Protein AF-A0A973IZM7-F1 (afdb_monomer_lite)

Foldseek 3Di:
DLVLQVVLQVVCVVVVWQKAKADCPDQLVWDDPPKDWDDDVVQLEIEIDPTHDPDQAAPVRAGEEIEMETADPDPVVVVVSVVVLVVSQVVDPHRHHYFYHYAAEPPPDQQPLLAFFWGWHAYPNWIWTDDRPQIFTAAPQQQHWHWYAYPVGRIGTHGRLLSNLLCQQRGGLLGHQPLSVVSNPRSVVSVVVSCVVCVVVPHHCCDRNYCVRSVVSSCCSNVPPDPSSVVSNVVLVCCRVPCVNVLVRDDDPVVVVCVVVVCSNPVRDD

Structure (mmCIF, N/CA/C/O backbone):
data_AF-A0A973IZM7-F1
#
_entry.id   AF-A0A973IZM7-F1
#
loop_
_atom_site.group_PDB
_atom_site.id
_atom_site.type_symbol
_atom_site.label_atom_id
_atom_site.label_alt_id
_atom_site.label_comp_id
_atom_site.label_asym_id
_atom_site.label_entity_id
_atom_site.label_seq_id
_atom_site.pdbx_PDB_ins_code
_atom_site.Cartn_x
_atom_site.Cartn_y
_atom_site.Cartn_z
_atom_site.occupancy
_atom_site.B_iso_or_equiv
_atom_site.auth_seq_id
_atom_site.auth_comp_id
_atom_site.auth_asym_id
_atom_site.auth_atom_id
_atom_site.pdbx_PDB_model_num
ATOM 1 N N . MET A 1 1 ? 10.809 -9.905 -13.658 1.00 67.44 1 MET A N 1
ATOM 2 C CA . MET A 1 1 ? 9.945 -9.417 -12.553 1.00 67.44 1 MET A CA 1
ATOM 3 C C . MET A 1 1 ? 8.483 -9.531 -12.908 1.00 67.44 1 MET A C 1
ATOM 5 O O . MET A 1 1 ? 7.724 -10.106 -12.141 1.00 67.44 1 MET A O 1
ATOM 9 N N . VAL A 1 2 ? 8.123 -8.959 -14.056 1.00 80.19 2 VAL A N 1
ATOM 10 C CA . VAL A 1 2 ? 6.755 -8.855 -14.548 1.00 80.19 2 VAL A CA 1
ATOM 11 C C . VAL A 1 2 ? 6.032 -10.200 -14.481 1.00 80.19 2 VAL A C 1
ATOM 13 O O . VAL A 1 2 ? 4.982 -10.264 -13.862 1.00 80.19 2 VAL A O 1
ATOM 16 N N . ASP A 1 3 ? 6.646 -11.286 -14.953 1.00 87.06 3 ASP A N 1
ATOM 17 C CA . ASP A 1 3 ? 6.011 -12.614 -14.944 1.00 87.06 3 ASP A CA 1
ATOM 18 C C . ASP A 1 3 ? 5.656 -13.139 -13.551 1.00 87.06 3 ASP A C 1
ATOM 20 O O . ASP A 1 3 ? 4.641 -13.811 -13.397 1.00 87.06 3 ASP A O 1
ATOM 24 N N . LEU A 1 4 ? 6.461 -12.839 -12.526 1.00 89.69 4 LEU A N 1
ATOM 25 C CA . LEU A 1 4 ? 6.173 -13.269 -11.157 1.00 89.69 4 LEU A CA 1
ATOM 26 C C . LEU A 1 4 ? 5.019 -12.454 -10.562 1.00 89.69 4 LEU A C 1
ATOM 28 O O . LEU A 1 4 ? 4.130 -13.025 -9.936 1.00 89.69 4 LEU A O 1
ATOM 32 N N . ILE A 1 5 ? 4.987 -11.140 -10.813 1.00 90.88 5 ILE A N 1
ATOM 33 C CA . ILE A 1 5 ? 3.859 -10.275 -10.431 1.00 90.88 5 ILE A CA 1
ATOM 34 C C . ILE A 1 5 ? 2.587 -10.704 -11.171 1.00 90.88 5 ILE A C 1
ATOM 36 O O . ILE A 1 5 ? 1.535 -10.810 -10.549 1.00 90.88 5 ILE A O 1
ATOM 40 N N . ILE A 1 6 ? 2.681 -11.013 -12.468 1.00 91.56 6 ILE A N 1
ATOM 41 C CA . ILE A 1 6 ? 1.562 -11.504 -13.282 1.00 91.56 6 ILE A CA 1
ATOM 42 C C . ILE A 1 6 ? 1.039 -12.831 -12.734 1.00 91.56 6 ILE A C 1
ATOM 44 O O . ILE A 1 6 ? -0.168 -12.974 -12.573 1.00 91.56 6 ILE A O 1
ATOM 48 N N . GLN A 1 7 ? 1.912 -13.792 -12.424 1.00 94.31 7 GLN A N 1
ATOM 49 C CA . GLN A 1 7 ? 1.499 -15.092 -11.884 1.00 94.31 7 GLN A CA 1
ATOM 50 C C . GLN A 1 7 ? 0.862 -14.966 -10.496 1.00 94.31 7 GLN A C 1
ATOM 52 O O . GLN A 1 7 ? -0.177 -15.576 -10.252 1.00 94.31 7 GLN A O 1
ATOM 57 N N . LEU A 1 8 ? 1.427 -14.135 -9.612 1.00 94.69 8 LEU A N 1
ATOM 58 C CA . LEU A 1 8 ? 0.822 -13.832 -8.310 1.00 94.69 8 LEU A CA 1
ATOM 59 C C . LEU A 1 8 ? -0.531 -13.143 -8.469 1.00 94.69 8 LEU A C 1
ATOM 61 O O . LEU A 1 8 ? -1.504 -13.569 -7.858 1.00 94.69 8 LEU A O 1
ATOM 65 N N . SER A 1 9 ? -0.613 -12.110 -9.308 1.00 94.69 9 SER A N 1
ATOM 66 C CA . SER A 1 9 ? -1.862 -11.385 -9.545 1.00 94.69 9 SER A CA 1
ATOM 67 C C . SER A 1 9 ? -2.928 -12.295 -10.152 1.00 94.69 9 SER A C 1
ATOM 69 O O . SER A 1 9 ? -4.078 -12.248 -9.726 1.00 94.69 9 SER A O 1
ATOM 71 N N . ARG A 1 10 ? -2.549 -13.174 -11.088 1.00 96.06 10 ARG A N 1
ATOM 72 C CA . ARG A 1 10 ? -3.440 -14.177 -11.676 1.00 96.06 10 ARG A CA 1
ATOM 73 C C . ARG A 1 10 ? -3.998 -15.114 -10.609 1.00 96.06 10 ARG A C 1
ATOM 75 O O . ARG A 1 10 ? -5.213 -15.187 -10.490 1.00 96.06 10 ARG A O 1
ATOM 82 N N . TYR A 1 11 ? -3.138 -15.732 -9.797 1.00 96.88 11 TYR A N 1
ATOM 83 C CA . TYR A 1 11 ? -3.571 -16.602 -8.698 1.00 96.88 11 TYR A CA 1
ATOM 84 C C . TYR A 1 11 ? -4.530 -15.867 -7.752 1.00 96.88 11 TYR A C 1
ATOM 86 O O . TYR A 1 11 ? -5.610 -16.357 -7.434 1.00 96.88 11 TYR A O 1
ATOM 94 N N . LEU A 1 12 ? -4.169 -14.654 -7.326 1.00 96.88 12 LEU A N 1
ATOM 95 C CA . LEU A 1 12 ? -4.992 -13.871 -6.407 1.00 96.88 12 LEU A CA 1
ATOM 96 C C . LEU A 1 12 ? -6.368 -13.541 -7.014 1.00 96.88 12 LEU A C 1
ATOM 98 O O . LEU A 1 12 ? -7.367 -13.611 -6.305 1.00 96.88 12 LEU A O 1
ATOM 102 N N . ASN A 1 13 ? -6.441 -13.240 -8.313 1.00 95.44 13 ASN A N 1
ATOM 103 C CA . ASN A 1 13 ? -7.704 -12.983 -9.012 1.00 95.44 13 ASN A CA 1
ATOM 104 C C . ASN A 1 13 ? -8.546 -14.256 -9.205 1.00 95.44 13 ASN A C 1
ATOM 106 O O . ASN A 1 13 ? -9.745 -14.229 -8.940 1.00 95.44 13 ASN A O 1
ATOM 110 N N . GLU A 1 14 ? -7.935 -15.367 -9.628 1.00 96.44 14 GLU A N 1
ATOM 111 C CA . GLU A 1 14 ? -8.606 -16.665 -9.822 1.00 96.44 14 GLU A CA 1
ATOM 112 C C . GLU A 1 14 ? -9.236 -17.178 -8.522 1.00 96.44 14 GLU A C 1
ATOM 114 O O . GLU A 1 14 ? -10.334 -17.732 -8.529 1.00 96.44 14 GLU A O 1
ATOM 119 N N . HIS A 1 15 ? -8.574 -16.920 -7.393 1.00 96.12 15 HIS A N 1
ATOM 120 C CA . HIS A 1 15 ? -9.056 -17.268 -6.060 1.00 96.12 15 HIS A CA 1
ATOM 121 C C . HIS A 1 15 ? -9.876 -16.157 -5.380 1.00 96.12 15 HIS A C 1
ATOM 123 O O . HIS A 1 15 ? -10.208 -16.291 -4.204 1.00 96.12 15 HIS A O 1
ATOM 129 N N . GLN A 1 16 ? -10.207 -15.071 -6.091 1.00 95.69 16 GLN A N 1
ATOM 130 C CA . GLN A 1 16 ? -10.993 -13.935 -5.582 1.00 95.69 16 GLN A CA 1
ATOM 131 C C . GLN A 1 16 ? -10.428 -13.317 -4.286 1.00 95.69 16 GLN A C 1
ATOM 133 O O . GLN A 1 16 ? -11.156 -12.799 -3.440 1.00 95.69 16 GLN A O 1
ATOM 138 N N . ILE A 1 17 ? -9.106 -13.356 -4.122 1.00 95.69 17 ILE A N 1
ATOM 139 C CA . ILE A 1 17 ? -8.413 -12.798 -2.963 1.00 95.69 17 ILE A CA 1
ATOM 140 C C . ILE A 1 17 ? -8.293 -11.287 -3.148 1.00 95.69 17 ILE A C 1
ATOM 142 O O . ILE A 1 17 ? -7.645 -10.798 -4.077 1.00 95.69 17 ILE A O 1
ATOM 146 N N . ASN A 1 18 ? -8.866 -10.526 -2.218 1.00 95.44 18 ASN A N 1
ATOM 147 C CA . ASN A 1 18 ? -8.744 -9.075 -2.215 1.00 95.44 18 ASN A CA 1
ATOM 148 C C . ASN A 1 18 ? -7.317 -8.665 -1.808 1.00 95.44 18 ASN A C 1
ATOM 150 O O . ASN A 1 18 ? -6.893 -8.905 -0.675 1.00 95.44 18 ASN A O 1
ATOM 154 N N . HIS A 1 19 ? -6.566 -8.059 -2.731 1.00 96.44 19 HIS A N 1
ATOM 155 C CA . HIS A 1 19 ? -5.126 -7.848 -2.591 1.00 96.44 19 HIS A CA 1
ATOM 156 C C . HIS A 1 19 ? -4.642 -6.533 -3.203 1.00 96.44 19 HIS A C 1
ATOM 158 O O . HIS A 1 19 ? -5.326 -5.922 -4.024 1.00 96.44 19 HIS A O 1
ATOM 164 N N . ARG A 1 20 ? -3.461 -6.083 -2.764 1.00 96.38 20 ARG A N 1
ATOM 165 C CA . ARG A 1 20 ? -2.745 -4.924 -3.310 1.00 96.38 20 ARG A CA 1
ATOM 166 C C . ARG A 1 20 ? -1.246 -5.184 -3.254 1.00 96.38 20 ARG A C 1
ATOM 168 O O . ARG A 1 20 ? -0.718 -5.449 -2.174 1.00 96.38 20 ARG A O 1
ATOM 175 N N . PHE A 1 21 ? -0.557 -5.042 -4.377 1.00 95.19 21 PHE A N 1
ATOM 176 C CA . PHE A 1 21 ? 0.898 -4.918 -4.380 1.00 95.19 21 PHE A CA 1
ATOM 177 C C . PHE A 1 21 ? 1.299 -3.557 -3.785 1.00 95.19 21 PHE A C 1
ATOM 179 O O . PHE A 1 21 ? 0.661 -2.532 -4.055 1.00 95.19 21 PHE A O 1
ATOM 186 N N . VAL A 1 22 ? 2.336 -3.544 -2.948 1.00 92.12 22 VAL A N 1
ATOM 187 C CA . VAL A 1 22 ? 2.832 -2.349 -2.245 1.00 92.12 22 VAL A CA 1
ATOM 188 C C . VAL A 1 22 ? 4.360 -2.272 -2.307 1.00 92.12 22 VAL A C 1
ATOM 190 O O . VAL A 1 22 ? 5.032 -3.164 -2.824 1.00 92.12 22 VAL A O 1
ATOM 193 N N . GLY A 1 23 ? 4.939 -1.185 -1.801 1.00 86.81 23 GLY A N 1
ATOM 194 C CA . GLY A 1 23 ? 6.390 -1.062 -1.701 1.00 86.81 23 GLY A CA 1
ATOM 195 C C . GLY A 1 23 ? 7.061 -0.837 -3.058 1.00 86.81 23 GLY A C 1
ATOM 196 O O . GLY A 1 23 ? 6.658 0.026 -3.836 1.00 86.81 23 GLY A O 1
ATOM 197 N N . GLY A 1 24 ? 8.134 -1.584 -3.332 1.00 84.69 24 GLY A N 1
ATOM 198 C CA . GLY A 1 24 ? 8.975 -1.385 -4.522 1.00 84.69 24 GLY A CA 1
ATOM 199 C C . GLY A 1 24 ? 8.318 -1.759 -5.854 1.00 84.69 24 GLY A C 1
ATOM 200 O O . GLY A 1 24 ? 8.865 -1.432 -6.904 1.00 84.69 24 GLY A O 1
ATOM 201 N N . VAL A 1 25 ? 7.165 -2.426 -5.810 1.00 88.56 25 VAL A N 1
ATOM 202 C CA . VAL A 1 25 ? 6.375 -2.822 -6.986 1.00 88.56 25 VAL A CA 1
ATOM 203 C C . VAL A 1 25 ? 5.111 -1.970 -7.171 1.00 88.56 25 VAL A C 1
ATOM 205 O O . VAL A 1 25 ? 4.403 -2.143 -8.163 1.00 88.56 25 VAL A O 1
ATOM 208 N N . SER A 1 26 ? 4.829 -1.042 -6.245 1.00 92.25 26 SER A N 1
ATOM 209 C CA . SER A 1 26 ? 3.781 -0.021 -6.386 1.00 92.25 26 SER A CA 1
ATOM 210 C C . SER A 1 26 ? 4.367 1.313 -6.866 1.00 92.25 26 SER A C 1
ATOM 212 O O . SER A 1 26 ? 5.518 1.398 -7.304 1.00 92.25 26 SER A O 1
ATOM 214 N N . TRP A 1 27 ? 3.573 2.381 -6.776 1.00 93.25 27 TRP A N 1
ATOM 215 C 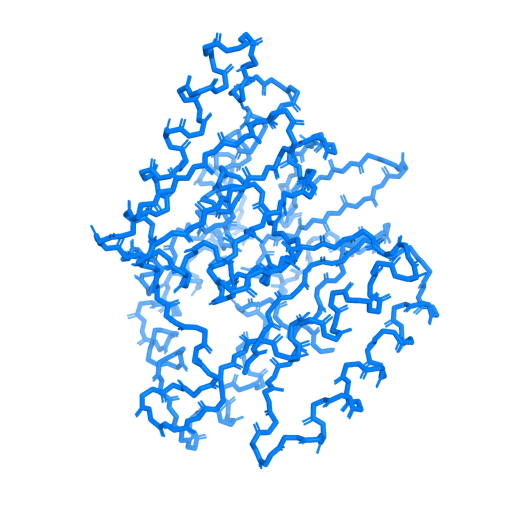CA . TRP A 1 27 ? 3.908 3.733 -7.223 1.00 93.25 27 TRP A CA 1
ATOM 216 C C . TRP A 1 27 ? 5.311 4.188 -6.808 1.00 93.25 27 TRP A C 1
ATOM 218 O O . TRP A 1 27 ? 6.065 4.692 -7.631 1.00 93.25 27 TRP A O 1
ATOM 228 N N . SER A 1 28 ? 5.702 3.957 -5.554 1.00 83.62 28 SER A N 1
ATOM 229 C CA . SER A 1 28 ? 6.977 4.449 -5.013 1.00 83.62 28 SER A CA 1
ATOM 230 C C . SER A 1 28 ? 8.224 3.901 -5.724 1.00 83.62 28 SER A C 1
ATOM 232 O O . SER A 1 28 ? 9.279 4.534 -5.687 1.00 83.62 28 SER A O 1
ATOM 234 N N . GLY A 1 29 ? 8.121 2.711 -6.328 1.00 87.56 29 GLY A N 1
ATOM 235 C CA . GLY A 1 29 ? 9.192 2.092 -7.106 1.00 87.56 29 GLY A CA 1
ATOM 236 C C . GLY A 1 29 ? 9.092 2.387 -8.600 1.00 87.56 29 GLY A C 1
ATOM 237 O O . GLY A 1 29 ? 10.118 2.440 -9.276 1.00 87.56 29 GLY A O 1
ATOM 238 N N . LEU A 1 30 ? 7.875 2.613 -9.101 1.00 92.50 30 LEU A N 1
ATOM 239 C CA . LEU A 1 30 ? 7.591 2.833 -10.520 1.00 92.50 30 LEU A CA 1
ATOM 240 C C . LEU A 1 30 ? 7.811 4.283 -10.957 1.00 92.50 30 LEU A C 1
ATOM 242 O O . LEU A 1 30 ? 8.232 4.526 -12.083 1.00 92.50 30 LEU A O 1
ATOM 246 N N . LEU A 1 31 ? 7.520 5.251 -10.092 1.00 94.62 31 LEU A N 1
ATOM 247 C CA . LEU A 1 31 ? 7.552 6.662 -10.457 1.00 94.62 31 LEU A CA 1
ATOM 248 C C . LEU A 1 31 ? 8.984 7.222 -10.488 1.00 94.62 31 LEU A C 1
ATOM 250 O O . LEU A 1 31 ? 9.822 6.933 -9.632 1.00 94.62 31 LEU A O 1
ATOM 254 N N . ASN A 1 32 ? 9.241 8.081 -11.468 1.00 93.75 32 ASN A N 1
ATOM 255 C CA . ASN A 1 32 ? 10.430 8.919 -11.596 1.00 93.75 32 ASN A CA 1
ATOM 256 C C . ASN A 1 32 ? 10.040 10.299 -12.156 1.00 93.75 32 ASN A C 1
ATOM 258 O O . ASN A 1 32 ? 8.883 10.543 -12.495 1.00 93.75 32 ASN A O 1
ATOM 262 N N . LYS A 1 33 ? 11.019 11.199 -12.294 1.00 94.06 33 LYS A N 1
ATOM 263 C CA . LYS A 1 33 ? 10.797 12.579 -12.764 1.00 94.06 33 LYS A CA 1
ATOM 264 C C . LYS A 1 33 ? 10.269 12.673 -14.201 1.00 94.06 33 LYS A C 1
ATOM 266 O O . LYS A 1 33 ? 9.738 13.711 -14.579 1.00 94.06 33 LYS A O 1
ATOM 271 N N . GLN A 1 34 ? 10.476 11.638 -15.010 1.00 95.62 34 GLN A N 1
ATOM 272 C CA . GLN A 1 34 ? 10.067 11.563 -16.412 1.00 95.62 34 GLN A CA 1
ATOM 273 C C . GLN A 1 34 ? 8.736 10.828 -16.596 1.00 95.62 34 GLN A C 1
ATOM 275 O O . GLN A 1 34 ? 8.233 10.775 -17.720 1.00 95.62 34 GLN A O 1
ATOM 280 N N . THR A 1 35 ? 8.185 10.251 -15.524 1.00 96.12 35 THR A N 1
ATOM 281 C CA . THR A 1 35 ? 6.972 9.445 -15.594 1.00 96.12 35 THR A CA 1
ATOM 282 C C . THR A 1 35 ? 5.790 10.327 -15.950 1.00 96.12 35 THR A C 1
ATOM 284 O O . THR A 1 35 ? 5.540 11.349 -15.312 1.00 96.12 35 THR A O 1
ATOM 287 N N . THR A 1 36 ? 5.034 9.901 -16.952 1.00 96.62 36 THR A N 1
ATOM 288 C CA . THR A 1 36 ? 3.740 10.490 -17.297 1.00 96.62 36 THR A CA 1
ATOM 289 C C . THR A 1 36 ? 2.656 9.438 -17.136 1.00 96.62 36 THR A C 1
ATOM 291 O O . THR A 1 36 ? 2.938 8.239 -17.090 1.00 96.62 36 THR A O 1
ATOM 294 N N . TYR A 1 37 ? 1.404 9.867 -17.000 1.00 97.25 37 TYR A N 1
ATOM 295 C CA . TYR A 1 37 ? 0.325 8.941 -16.692 1.00 97.25 37 TYR A CA 1
ATOM 296 C C . TYR A 1 37 ? -1.034 9.404 -17.203 1.00 97.25 37 TYR A C 1
ATOM 298 O O . TYR A 1 37 ? -1.304 10.598 -17.297 1.00 97.25 37 TYR A O 1
ATOM 306 N N . ASN A 1 38 ? -1.890 8.422 -17.484 1.00 97.62 38 ASN A N 1
ATOM 307 C CA . ASN A 1 38 ? -3.311 8.619 -17.748 1.00 97.62 38 ASN A CA 1
ATOM 308 C C . ASN A 1 38 ? -4.091 8.024 -16.577 1.00 97.62 38 ASN A C 1
ATOM 310 O O . ASN A 1 38 ? -3.956 6.829 -16.298 1.00 97.62 38 ASN A O 1
ATOM 314 N N . ILE A 1 39 ? -4.888 8.844 -15.901 1.00 98.38 39 ILE A N 1
ATOM 315 C CA . ILE A 1 39 ? -5.681 8.439 -14.739 1.00 98.38 39 ILE A CA 1
ATOM 316 C C . ILE A 1 39 ? -7.138 8.270 -15.180 1.00 98.38 39 ILE A C 1
ATOM 318 O O . ILE A 1 39 ? -7.712 9.147 -15.817 1.00 98.38 39 ILE A O 1
ATOM 322 N N . ASP A 1 40 ? -7.738 7.134 -14.835 1.00 98.06 40 ASP A N 1
ATOM 323 C CA . ASP A 1 40 ? -9.175 6.888 -14.954 1.00 98.06 40 ASP A CA 1
ATOM 324 C C . ASP A 1 40 ? -9.715 6.588 -13.553 1.00 98.06 40 ASP A C 1
ATOM 326 O O . ASP A 1 40 ? -9.612 5.465 -13.048 1.00 98.06 40 ASP A O 1
ATOM 330 N N . ILE A 1 41 ? -10.262 7.624 -12.908 1.00 97.94 41 ILE A N 1
ATOM 331 C CA . ILE A 1 41 ? -10.771 7.548 -11.534 1.00 97.94 41 ILE A CA 1
ATOM 332 C C . ILE A 1 41 ? -11.939 6.562 -11.427 1.00 97.94 41 ILE A C 1
ATOM 334 O O . ILE A 1 41 ? -11.996 5.780 -10.479 1.00 97.94 41 ILE A O 1
ATOM 338 N N . LYS A 1 42 ? -12.854 6.557 -12.406 1.00 96.25 42 LYS A N 1
ATOM 339 C CA . LYS A 1 42 ? -14.049 5.698 -12.383 1.00 96.25 42 LYS A CA 1
ATOM 340 C C . LYS A 1 42 ? -13.673 4.222 -12.469 1.00 96.25 42 LYS A C 1
ATOM 342 O O . LYS A 1 42 ? -14.270 3.403 -11.779 1.00 96.25 42 LYS A O 1
ATOM 347 N N . LYS A 1 43 ? -12.663 3.889 -13.277 1.00 97.25 43 LYS A N 1
ATOM 348 C CA . LYS A 1 43 ? -12.110 2.527 -13.357 1.00 97.25 43 LYS A CA 1
ATOM 349 C C . LYS A 1 43 ? -11.063 2.227 -12.285 1.00 97.25 43 LYS A C 1
ATOM 351 O O . LYS A 1 43 ? -10.560 1.108 -12.248 1.00 97.25 43 LYS A O 1
ATOM 356 N N . ARG A 1 44 ? -10.715 3.204 -11.436 1.00 97.88 44 ARG A N 1
ATOM 357 C CA . ARG A 1 44 ? -9.640 3.111 -10.433 1.00 97.88 44 ARG A CA 1
ATOM 358 C C . ARG A 1 44 ? -8.333 2.615 -11.055 1.00 97.88 44 ARG A C 1
ATOM 360 O O . ARG A 1 44 ? -7.667 1.743 -10.504 1.00 97.88 44 ARG A O 1
ATOM 367 N N . SER A 1 45 ? -7.979 3.132 -12.228 1.00 98.12 45 SER A N 1
ATOM 368 C CA . SER A 1 45 ? -6.814 2.666 -12.986 1.00 98.12 45 SER A CA 1
ATOM 369 C C . SER A 1 45 ? -5.898 3.816 -13.378 1.00 98.12 45 SER A C 1
ATOM 371 O O . SER A 1 45 ? -6.365 4.911 -13.689 1.00 98.12 45 SER A O 1
ATOM 373 N N . ILE A 1 46 ? -4.591 3.571 -13.365 1.00 98.44 46 ILE A N 1
ATOM 374 C CA . ILE A 1 46 ? -3.579 4.533 -13.800 1.00 98.44 46 ILE A CA 1
ATOM 375 C C . ILE A 1 46 ? -2.632 3.826 -14.758 1.00 98.44 46 ILE A C 1
ATOM 377 O O . ILE A 1 46 ? -1.962 2.858 -14.388 1.00 98.44 46 ILE A O 1
ATOM 381 N N . ARG A 1 47 ? -2.565 4.322 -15.992 1.00 98.06 47 ARG A N 1
ATOM 382 C CA . ARG A 1 47 ? -1.581 3.876 -16.976 1.00 98.06 47 ARG A CA 1
ATOM 383 C C . ARG A 1 47 ? -0.322 4.715 -16.851 1.00 98.06 47 ARG A C 1
ATOM 385 O O . ARG A 1 47 ? -0.415 5.932 -16.984 1.00 98.06 47 ARG A O 1
ATOM 392 N N . LEU A 1 48 ? 0.821 4.078 -16.623 1.00 97.00 48 LEU A N 1
ATOM 393 C CA . LEU A 1 48 ? 2.121 4.739 -16.527 1.00 97.00 48 LEU A CA 1
ATOM 394 C C . LEU A 1 48 ? 2.890 4.630 -17.842 1.00 97.00 48 LEU A C 1
ATOM 396 O O . LEU A 1 48 ? 2.927 3.565 -18.449 1.00 97.00 48 LEU A O 1
ATOM 400 N N . HIS A 1 49 ? 3.577 5.712 -18.199 1.00 95.94 49 HIS A N 1
ATOM 401 C CA . HIS A 1 49 ? 4.502 5.810 -19.328 1.00 95.94 49 HIS A CA 1
ATOM 402 C C . HIS A 1 49 ? 5.850 6.335 -18.821 1.00 95.94 49 HIS A C 1
ATOM 404 O O . HIS A 1 49 ? 5.886 7.134 -17.882 1.00 95.94 49 HIS A O 1
ATOM 410 N N . LYS A 1 50 ? 6.966 5.929 -19.442 1.00 94.44 50 LYS A N 1
ATOM 411 C CA . LYS A 1 50 ? 8.333 6.373 -19.057 1.00 94.44 50 LYS A CA 1
ATOM 412 C C . LYS A 1 50 ? 8.663 6.150 -17.565 1.00 94.44 50 LYS A C 1
ATOM 414 O O . LYS A 1 50 ? 9.366 6.939 -16.934 1.00 94.44 50 LYS A O 1
ATOM 419 N N . TYR A 1 51 ? 8.143 5.067 -17.001 1.00 93.81 51 TYR A N 1
ATOM 420 C CA . TYR A 1 51 ? 8.309 4.683 -15.600 1.00 93.81 51 TYR A CA 1
ATOM 421 C C . TYR A 1 51 ? 9.620 3.908 -15.369 1.00 93.81 51 TYR A C 1
ATOM 423 O O . TYR A 1 51 ? 10.275 3.448 -16.309 1.00 93.81 51 TYR A O 1
ATOM 431 N N . ASN A 1 52 ? 10.022 3.754 -14.107 1.00 90.81 52 ASN A N 1
ATOM 432 C CA . ASN A 1 52 ? 11.144 2.897 -13.730 1.00 90.81 52 ASN A CA 1
ATOM 433 C C . ASN A 1 52 ? 10.814 1.437 -14.021 1.00 90.81 52 ASN A C 1
ATOM 435 O O . ASN A 1 52 ? 9.835 0.898 -13.506 1.00 90.81 52 ASN A O 1
ATOM 439 N N . GLN A 1 53 ? 11.678 0.766 -14.778 1.00 87.06 53 GLN A N 1
ATOM 440 C CA . GLN A 1 53 ? 11.500 -0.652 -15.052 1.00 87.06 53 GLN A CA 1
ATOM 441 C C . GLN A 1 53 ? 11.481 -1.477 -13.759 1.00 87.06 53 GLN A C 1
ATOM 443 O O . GLN A 1 53 ? 12.213 -1.228 -12.796 1.00 87.06 53 GLN A O 1
ATOM 448 N N . LEU A 1 54 ? 10.641 -2.505 -13.767 1.00 82.31 54 LEU A N 1
ATOM 449 C CA . LEU A 1 54 ? 10.491 -3.459 -12.679 1.00 82.31 54 LEU A CA 1
ATOM 450 C C . LEU A 1 54 ? 11.717 -4.400 -12.629 1.00 82.31 54 LEU A C 1
ATOM 452 O O . LEU A 1 54 ? 11.710 -5.488 -13.205 1.00 82.31 54 LEU A O 1
ATOM 456 N N . VAL A 1 55 ? 12.796 -3.971 -11.958 1.00 72.44 55 VAL A N 1
ATOM 457 C CA . VAL A 1 55 ? 14.074 -4.716 -11.838 1.00 72.44 55 VAL A CA 1
ATOM 458 C C . VAL A 1 55 ? 14.166 -5.482 -10.514 1.00 72.44 55 VAL A C 1
ATOM 460 O O . VAL A 1 55 ? 14.082 -4.860 -9.453 1.00 72.44 55 VAL A O 1
ATOM 463 N N . LEU A 1 56 ? 14.321 -6.820 -10.577 1.00 67.44 56 LEU A N 1
ATOM 464 C CA . LEU A 1 56 ? 14.295 -7.744 -9.416 1.00 67.44 56 LEU A CA 1
ATOM 465 C C . LEU A 1 56 ? 15.591 -7.767 -8.625 1.00 67.44 56 LEU A C 1
ATOM 467 O O . LEU A 1 56 ? 15.634 -8.371 -7.565 1.00 67.44 56 LEU A O 1
ATOM 471 N N . THR A 1 57 ? 16.629 -7.129 -9.133 1.00 70.19 57 THR A N 1
ATOM 472 C CA . THR A 1 57 ? 17.922 -7.034 -8.484 1.00 70.19 57 THR A CA 1
ATOM 473 C C . THR A 1 57 ? 18.128 -5.608 -7.991 1.00 70.19 57 THR A C 1
ATOM 475 O O . THR A 1 57 ? 17.777 -4.621 -8.649 1.00 70.19 57 THR A O 1
ATOM 478 N N . ARG A 1 58 ? 18.637 -5.483 -6.769 1.00 70.50 58 ARG A N 1
ATOM 479 C CA . ARG A 1 58 ? 19.231 -4.247 -6.267 1.00 70.50 58 ARG A CA 1
ATOM 480 C C . ARG A 1 58 ? 20.529 -3.982 -7.041 1.00 70.50 58 ARG A C 1
ATOM 482 O O . ARG A 1 58 ? 21.032 -4.839 -7.766 1.00 70.50 58 ARG A O 1
ATOM 489 N N . THR A 1 59 ? 21.080 -2.784 -6.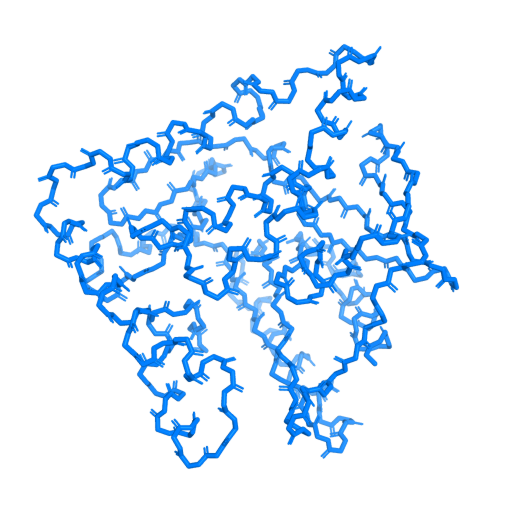882 1.00 70.19 59 THR A N 1
ATOM 490 C CA . THR A 1 59 ? 22.355 -2.395 -7.508 1.00 70.19 59 THR A CA 1
ATOM 491 C C . THR A 1 59 ? 23.527 -3.275 -7.070 1.00 70.19 59 THR A C 1
ATOM 493 O O . THR A 1 59 ? 24.487 -3.409 -7.815 1.00 70.19 59 THR A O 1
ATOM 496 N N . ASP A 1 60 ? 23.436 -3.896 -5.891 1.00 66.06 60 ASP A N 1
ATOM 497 C CA . ASP A 1 60 ? 24.417 -4.845 -5.352 1.00 66.06 60 ASP A CA 1
ATOM 498 C C . ASP A 1 60 ? 24.197 -6.300 -5.818 1.00 66.06 60 ASP A C 1
ATOM 500 O O . ASP A 1 60 ? 24.878 -7.210 -5.352 1.00 66.06 60 ASP A O 1
ATOM 504 N N . GLY A 1 61 ? 23.237 -6.536 -6.719 1.00 68.62 61 GLY A N 1
ATOM 505 C CA . GLY A 1 61 ? 22.911 -7.861 -7.244 1.00 68.62 61 GLY A CA 1
ATOM 506 C C . GLY A 1 61 ? 22.001 -8.706 -6.349 1.00 68.62 61 GLY A C 1
ATOM 507 O O . GLY A 1 61 ? 21.631 -9.800 -6.761 1.00 68.62 61 GLY A O 1
ATOM 508 N N . SER A 1 62 ? 21.594 -8.230 -5.167 1.00 70.06 62 SER A N 1
ATOM 509 C CA . SER A 1 62 ? 20.660 -8.963 -4.300 1.00 70.06 62 SER A CA 1
ATOM 510 C C . SER A 1 62 ? 19.203 -8.880 -4.793 1.00 70.06 62 SER A C 1
ATOM 512 O O . SER A 1 62 ? 18.820 -7.873 -5.396 1.00 70.06 62 SER A O 1
ATOM 514 N N . PRO A 1 63 ? 18.341 -9.879 -4.521 1.00 70.25 63 PRO A N 1
ATOM 515 C CA . PRO A 1 63 ? 16.930 -9.818 -4.902 1.00 70.25 63 PRO A CA 1
ATOM 516 C C . PRO A 1 63 ? 16.159 -8.724 -4.156 1.00 70.25 63 PRO A C 1
ATOM 518 O O . PRO A 1 63 ? 16.304 -8.567 -2.944 1.00 70.25 63 PRO A O 1
ATOM 521 N N . LYS A 1 64 ? 15.297 -7.993 -4.866 1.00 74.88 64 LYS A N 1
ATOM 522 C CA . LYS A 1 64 ? 14.308 -7.088 -4.275 1.00 74.88 64 LYS A CA 1
ATOM 523 C C . LYS A 1 64 ? 13.115 -7.861 -3.732 1.00 74.88 64 LYS A C 1
ATOM 525 O O . LYS A 1 64 ? 12.702 -8.877 -4.292 1.00 74.88 64 LYS A O 1
ATOM 530 N N . ASP A 1 65 ? 12.532 -7.294 -2.688 1.00 82.19 65 ASP A N 1
ATOM 531 C CA . ASP A 1 65 ? 11.350 -7.832 -2.035 1.00 82.19 65 ASP A CA 1
ATOM 532 C C . ASP A 1 65 ? 10.086 -7.435 -2.812 1.00 82.19 65 ASP A C 1
ATOM 534 O O . ASP A 1 65 ? 10.016 -6.362 -3.425 1.00 82.19 65 ASP A O 1
ATOM 538 N N . ILE A 1 66 ? 9.084 -8.306 -2.780 1.00 88.38 66 ILE A N 1
ATOM 539 C CA . ILE A 1 66 ? 7.744 -8.057 -3.308 1.00 88.38 66 ILE A CA 1
ATOM 540 C C . ILE A 1 66 ? 6.789 -8.098 -2.134 1.00 88.38 66 ILE A C 1
ATOM 542 O O . ILE A 1 66 ? 6.583 -9.152 -1.538 1.00 88.38 66 ILE A O 1
ATOM 546 N N . ASP A 1 67 ? 6.212 -6.945 -1.822 1.00 89.81 67 ASP A N 1
ATOM 547 C CA . ASP A 1 67 ? 5.269 -6.792 -0.727 1.00 89.81 67 ASP A CA 1
ATOM 548 C C . ASP A 1 67 ? 3.835 -6.829 -1.270 1.00 89.81 67 ASP A C 1
ATOM 550 O O . ASP A 1 67 ? 3.483 -6.097 -2.204 1.00 89.81 67 ASP A O 1
ATOM 554 N N . ILE A 1 68 ? 2.990 -7.666 -0.673 1.00 93.56 68 ILE A N 1
ATOM 555 C CA . ILE A 1 68 ? 1.571 -7.790 -1.014 1.00 93.56 68 ILE A CA 1
ATOM 556 C C . ILE A 1 68 ? 0.762 -7.724 0.265 1.00 93.56 68 ILE A C 1
ATOM 558 O O . ILE A 1 68 ? 1.075 -8.405 1.236 1.00 93.56 68 ILE A O 1
ATOM 562 N N . ILE A 1 69 ? -0.314 -6.949 0.238 1.00 94.19 69 ILE A N 1
ATOM 563 C CA . ILE A 1 69 ? -1.304 -6.943 1.307 1.00 94.19 69 ILE A CA 1
ATOM 564 C C . ILE A 1 69 ? -2.522 -7.704 0.838 1.00 94.19 69 ILE A C 1
ATOM 566 O O . ILE A 1 69 ? -3.040 -7.422 -0.244 1.00 94.19 69 ILE A O 1
ATOM 570 N N . VAL A 1 70 ? -2.984 -8.636 1.660 1.00 95.62 70 VAL A N 1
ATOM 571 C CA . VAL A 1 70 ? -4.148 -9.480 1.391 1.00 95.62 70 VAL A CA 1
ATOM 572 C C . VAL A 1 70 ? -5.173 -9.366 2.510 1.00 95.62 70 VAL A C 1
ATOM 574 O O . VAL A 1 70 ? -4.866 -8.943 3.622 1.00 95.62 70 VAL A O 1
ATOM 577 N N . PHE A 1 71 ? -6.415 -9.694 2.181 1.00 93.81 71 PHE A N 1
ATOM 578 C CA . PHE A 1 71 ? -7.553 -9.650 3.091 1.00 93.81 71 PHE A CA 1
ATOM 579 C C . PHE A 1 71 ? -8.207 -11.022 3.045 1.00 93.81 71 PHE A C 1
ATOM 581 O O . PHE A 1 71 ? -9.155 -11.253 2.295 1.00 93.81 71 PHE A O 1
ATOM 588 N N . ILE A 1 72 ? -7.599 -11.954 3.776 1.00 93.00 72 ILE A N 1
ATOM 589 C CA . ILE A 1 72 ? -8.001 -13.355 3.839 1.00 93.00 72 ILE A CA 1
ATOM 590 C C . ILE A 1 72 ? -8.422 -13.662 5.270 1.00 93.00 72 ILE A C 1
ATOM 592 O O . ILE A 1 72 ? -7.605 -13.631 6.183 1.00 93.00 72 ILE A O 1
ATOM 596 N N . GLU A 1 73 ? -9.691 -13.996 5.461 1.00 90.12 73 GLU A N 1
ATOM 597 C CA . GLU A 1 73 ? -10.217 -14.344 6.783 1.00 90.12 73 GLU A CA 1
ATOM 598 C C . GLU A 1 73 ? -9.863 -15.784 7.186 1.00 90.12 73 GLU A C 1
ATOM 600 O O . GLU A 1 73 ? -9.547 -16.066 8.339 1.00 90.12 73 GLU A O 1
ATOM 605 N N . LYS A 1 74 ? -9.880 -16.713 6.222 1.00 90.69 74 LYS A N 1
ATOM 606 C CA . LYS A 1 74 ? -9.611 -18.134 6.466 1.00 90.69 74 LYS A CA 1
ATOM 607 C C . LYS A 1 74 ? -8.114 -18.418 6.459 1.00 90.69 74 LYS A C 1
ATOM 609 O O . LYS A 1 74 ? -7.473 -18.373 5.410 1.00 90.69 74 LYS A O 1
ATOM 614 N N . GLU A 1 75 ? -7.579 -18.828 7.607 1.00 88.75 75 GLU A N 1
ATOM 615 C CA . GLU A 1 75 ? -6.160 -19.185 7.753 1.00 88.75 75 GLU A CA 1
ATOM 616 C C . GLU A 1 75 ? -5.705 -20.244 6.734 1.00 88.75 75 GLU A C 1
ATOM 618 O O . GLU A 1 75 ? -4.613 -20.158 6.179 1.00 88.75 75 GLU A O 1
ATOM 623 N N . SER A 1 76 ? -6.562 -21.215 6.406 1.00 93.06 76 SER A N 1
ATOM 624 C CA . SER A 1 76 ? -6.244 -22.244 5.410 1.00 93.06 76 SER A CA 1
ATOM 625 C C . SER A 1 76 ? -5.995 -21.672 4.011 1.00 93.06 76 SER A C 1
ATOM 627 O O . SER A 1 76 ? -5.107 -22.152 3.307 1.00 93.06 76 SER A O 1
ATOM 629 N N . ASP A 1 77 ? -6.722 -20.632 3.603 1.00 94.06 77 ASP A N 1
ATOM 630 C CA . ASP A 1 77 ? -6.522 -19.978 2.308 1.00 94.06 77 ASP A CA 1
ATOM 631 C C . ASP A 1 77 ? -5.268 -19.092 2.319 1.00 94.06 77 ASP A C 1
ATOM 633 O O . ASP A 1 77 ? -4.540 -19.031 1.323 1.00 94.06 77 ASP A O 1
ATOM 637 N N . TYR A 1 78 ? -4.939 -18.497 3.470 1.00 92.38 78 TYR A N 1
ATOM 638 C CA . TYR A 1 78 ? -3.690 -17.761 3.661 1.00 92.38 78 TYR A CA 1
ATOM 639 C C . TYR A 1 78 ? -2.464 -18.682 3.549 1.00 92.38 78 TYR A C 1
ATOM 641 O O . TYR A 1 78 ? -1.500 -18.355 2.851 1.00 92.38 78 TYR A O 1
ATOM 649 N N . GLN A 1 79 ? -2.523 -19.877 4.144 1.00 93.19 79 GLN A N 1
ATOM 650 C CA . GLN A 1 79 ? -1.455 -20.877 4.040 1.00 93.19 79 GLN A CA 1
ATOM 651 C C . GLN A 1 79 ? -1.281 -21.409 2.610 1.00 93.19 79 GLN A C 1
ATOM 653 O O . GLN A 1 79 ? -0.147 -21.560 2.147 1.00 93.19 79 GLN A O 1
ATOM 658 N N . LYS A 1 80 ? -2.377 -21.623 1.864 1.00 96.19 80 LYS A N 1
ATOM 659 C CA . LYS A 1 80 ? -2.306 -21.988 0.435 1.00 96.19 80 LYS A CA 1
ATOM 660 C C . LYS A 1 80 ? -1.583 -20.918 -0.380 1.00 96.19 80 LYS A C 1
ATOM 662 O O . LYS A 1 80 ? -0.699 -21.249 -1.168 1.00 96.19 80 LYS A O 1
ATOM 667 N N . LEU A 1 81 ? -1.910 -19.642 -0.159 1.00 96.12 81 LEU A N 1
ATOM 668 C CA . LEU A 1 81 ? -1.238 -18.530 -0.829 1.00 96.12 81 LEU A CA 1
ATOM 669 C C . LEU A 1 81 ? 0.260 -18.478 -0.482 1.00 96.12 81 LEU A C 1
ATOM 671 O O . LEU A 1 81 ? 1.087 -18.327 -1.384 1.00 96.12 81 LEU A O 1
ATOM 675 N N . LYS A 1 82 ? 0.630 -18.641 0.797 1.00 93.56 82 LYS A N 1
ATOM 676 C CA . LYS A 1 82 ? 2.043 -18.701 1.214 1.00 93.56 82 LYS A CA 1
ATOM 677 C C . LYS A 1 82 ? 2.793 -19.833 0.511 1.00 93.56 82 LYS A C 1
ATOM 679 O O . LYS A 1 82 ? 3.893 -19.613 0.000 1.00 93.56 82 LYS A O 1
ATOM 684 N N . LEU A 1 83 ? 2.200 -21.026 0.441 1.00 94.50 83 LEU A N 1
ATOM 685 C CA . LEU A 1 83 ? 2.799 -22.175 -0.237 1.00 94.50 83 LEU A CA 1
ATOM 686 C C . LEU A 1 83 ? 2.945 -21.938 -1.747 1.00 94.50 83 LEU A C 1
ATOM 688 O O . LEU A 1 83 ? 3.995 -22.243 -2.316 1.00 94.50 83 LEU A O 1
ATOM 692 N N . PHE A 1 84 ? 1.928 -21.355 -2.386 1.00 95.94 84 PHE A N 1
ATOM 693 C CA . PHE A 1 84 ? 1.987 -20.969 -3.795 1.00 95.94 84 PHE A CA 1
ATOM 694 C C . PHE A 1 84 ? 3.138 -19.988 -4.056 1.00 95.94 84 PHE A C 1
ATOM 696 O O . PHE A 1 84 ? 3.983 -20.256 -4.910 1.00 95.94 84 PHE A O 1
ATOM 703 N N . ALA A 1 85 ? 3.237 -18.904 -3.280 1.00 93.38 85 ALA A N 1
ATOM 704 C CA . ALA A 1 85 ? 4.308 -17.916 -3.416 1.00 93.38 85 ALA A CA 1
ATOM 705 C C . ALA A 1 85 ? 5.701 -18.532 -3.187 1.00 93.38 85 ALA A C 1
ATOM 707 O O . ALA A 1 85 ? 6.639 -18.254 -3.941 1.00 93.38 85 ALA A O 1
ATOM 708 N N . LEU A 1 86 ? 5.831 -19.417 -2.191 1.00 90.56 86 LEU A N 1
ATOM 709 C CA . LEU A 1 86 ? 7.069 -20.145 -1.914 1.00 90.56 86 LEU A CA 1
ATOM 710 C C . LEU A 1 86 ? 7.493 -21.025 -3.094 1.00 90.56 86 LEU A C 1
ATOM 712 O O . LEU A 1 86 ? 8.680 -21.075 -3.412 1.00 90.56 86 LEU A O 1
ATOM 716 N N . ASN A 1 87 ? 6.554 -21.722 -3.732 1.00 92.88 87 ASN A N 1
ATOM 717 C CA . ASN A 1 87 ? 6.851 -22.564 -4.888 1.00 92.88 87 ASN A CA 1
ATOM 718 C C . ASN A 1 87 ? 7.150 -21.732 -6.135 1.00 92.88 87 ASN A C 1
ATOM 720 O O . ASN A 1 87 ? 8.111 -22.026 -6.840 1.00 92.88 87 ASN A O 1
ATOM 724 N N . LEU A 1 88 ? 6.408 -20.649 -6.356 1.00 91.31 88 LEU A N 1
ATOM 725 C CA . LEU A 1 88 ? 6.609 -19.756 -7.492 1.00 91.31 88 LEU A CA 1
ATOM 726 C C . LEU A 1 88 ? 8.018 -19.148 -7.509 1.00 91.31 88 LEU A C 1
ATOM 728 O O . LEU A 1 88 ? 8.671 -19.125 -8.553 1.00 91.31 88 LEU A O 1
ATOM 732 N N . ARG A 1 89 ? 8.527 -18.690 -6.357 1.00 87.06 89 ARG A N 1
ATOM 733 C CA . ARG A 1 89 ? 9.863 -18.071 -6.298 1.00 87.06 89 ARG A CA 1
ATOM 734 C C . ARG A 1 89 ? 11.017 -19.052 -6.533 1.00 87.06 89 ARG A C 1
ATOM 736 O O . ARG A 1 89 ? 12.093 -18.603 -6.913 1.00 87.06 89 ARG A O 1
ATOM 743 N N . LYS A 1 90 ? 10.818 -20.366 -6.338 1.00 87.00 90 LYS A N 1
ATOM 744 C CA . LYS A 1 90 ? 11.856 -21.395 -6.583 1.00 87.00 90 LYS A CA 1
ATOM 745 C C . LYS A 1 90 ? 12.244 -21.500 -8.059 1.00 87.00 90 LYS A C 1
ATOM 747 O O . LYS A 1 90 ? 13.329 -21.979 -8.359 1.00 87.00 90 LYS A O 1
ATOM 752 N N . ASN A 1 91 ? 11.395 -21.010 -8.960 1.00 85.56 91 ASN A N 1
ATOM 753 C CA . ASN A 1 91 ? 11.654 -21.005 -10.399 1.00 85.56 91 ASN A CA 1
ATOM 754 C C . ASN A 1 91 ? 12.655 -19.917 -10.836 1.00 85.56 91 ASN A C 1
ATOM 756 O O . ASN A 1 91 ? 12.916 -19.774 -12.028 1.00 85.56 91 ASN A O 1
ATOM 760 N N . TYR A 1 92 ? 13.200 -19.130 -9.901 1.00 81.69 92 TYR A N 1
ATOM 761 C CA . TYR A 1 92 ? 14.121 -18.031 -10.188 1.00 81.69 92 TYR A CA 1
ATOM 762 C C . TYR A 1 92 ? 15.522 -18.341 -9.632 1.00 81.69 92 TYR A C 1
ATOM 764 O O . TYR A 1 92 ? 15.623 -18.703 -8.460 1.00 81.69 92 TYR A O 1
ATOM 772 N N . PRO A 1 93 ? 16.609 -18.145 -10.415 1.00 79.00 93 PRO A N 1
ATOM 773 C CA . PRO A 1 93 ? 17.983 -18.429 -9.974 1.00 79.00 93 PRO A CA 1
ATOM 774 C C . PRO A 1 93 ? 18.395 -17.693 -8.694 1.00 79.00 93 PRO A C 1
ATOM 776 O O . PRO A 1 93 ? 19.160 -18.213 -7.889 1.00 79.00 93 PRO A O 1
ATOM 779 N N . GLN A 1 94 ? 17.860 -16.487 -8.497 1.00 77.88 94 GLN A N 1
ATOM 780 C CA . GLN A 1 94 ? 17.941 -15.746 -7.245 1.00 77.88 94 GLN A CA 1
ATOM 781 C C . GLN A 1 94 ? 16.510 -15.446 -6.773 1.00 77.88 94 GLN A C 1
ATOM 783 O O . GLN A 1 94 ? 15.902 -14.479 -7.245 1.00 77.88 94 GLN A O 1
ATOM 788 N N . PRO A 1 95 ? 15.928 -16.295 -5.906 1.00 79.44 95 PRO A N 1
ATOM 789 C CA . PRO A 1 95 ? 14.534 -16.165 -5.502 1.00 79.44 95 PRO A CA 1
ATOM 790 C C . PRO A 1 95 ? 14.277 -14.825 -4.798 1.00 79.44 95 PRO A C 1
ATOM 792 O O . PRO A 1 95 ? 14.914 -14.555 -3.776 1.00 79.44 95 PRO A O 1
ATOM 795 N N . PRO A 1 96 ? 13.334 -13.992 -5.277 1.00 82.00 96 PRO A N 1
ATOM 796 C CA . PRO A 1 96 ? 12.934 -12.811 -4.528 1.00 82.00 96 PRO A CA 1
ATOM 797 C C . PRO A 1 96 ? 12.257 -13.202 -3.215 1.00 82.00 96 PRO A C 1
ATOM 799 O O . PRO A 1 96 ? 11.630 -14.263 -3.090 1.00 82.00 96 PRO A O 1
ATOM 802 N N . ILE A 1 97 ? 12.352 -12.321 -2.224 1.00 83.12 97 ILE A N 1
ATOM 803 C CA . ILE A 1 97 ? 11.536 -12.431 -1.018 1.00 83.12 97 ILE A CA 1
ATOM 804 C C . ILE A 1 97 ? 10.130 -11.951 -1.383 1.00 83.12 97 ILE A C 1
ATOM 806 O O . ILE A 1 97 ? 9.957 -10.832 -1.856 1.00 83.12 97 ILE A O 1
ATOM 810 N N . ILE A 1 98 ? 9.124 -12.803 -1.184 1.00 87.94 98 ILE A N 1
ATOM 811 C CA . ILE A 1 98 ? 7.716 -12.423 -1.324 1.00 87.94 98 ILE A CA 1
ATOM 812 C C . ILE A 1 98 ? 7.158 -12.290 0.088 1.00 87.94 98 ILE A C 1
ATOM 814 O O . ILE A 1 98 ? 7.000 -13.285 0.795 1.00 87.94 98 ILE A O 1
ATOM 818 N N . SER A 1 99 ? 6.905 -11.054 0.497 1.00 87.81 99 SER A N 1
ATOM 819 C CA . SER A 1 99 ? 6.299 -10.704 1.773 1.00 87.81 99 SER A CA 1
ATOM 820 C C . SER A 1 99 ? 4.794 -10.566 1.573 1.00 87.81 99 SER A C 1
ATOM 822 O O . SER A 1 99 ? 4.334 -9.733 0.792 1.00 87.81 99 SER A O 1
ATOM 824 N N . ILE A 1 100 ? 4.023 -11.412 2.251 1.00 89.69 100 ILE A N 1
ATOM 825 C CA . ILE A 1 100 ? 2.561 -11.374 2.210 1.00 89.69 100 ILE A CA 1
ATOM 826 C C . ILE A 1 100 ? 2.089 -10.940 3.591 1.00 89.69 100 ILE A C 1
ATOM 828 O O . ILE A 1 100 ? 2.261 -11.666 4.566 1.00 89.69 100 ILE A O 1
ATOM 832 N N . GLU A 1 101 ? 1.499 -9.756 3.667 1.00 88.25 101 GLU A N 1
ATOM 833 C CA . GLU A 1 101 ? 0.915 -9.199 4.880 1.00 88.25 101 GLU A CA 1
ATOM 834 C C . GLU A 1 101 ? -0.606 -9.372 4.821 1.00 88.25 101 GLU A C 1
ATOM 836 O O . GLU A 1 101 ? -1.279 -8.799 3.966 1.00 88.25 101 GLU A O 1
ATOM 841 N N . ASN A 1 102 ? -1.169 -10.171 5.725 1.00 88.56 102 ASN A N 1
ATOM 842 C CA . ASN A 1 102 ? -2.619 -10.271 5.856 1.00 88.56 102 ASN A CA 1
ATOM 843 C C . ASN A 1 102 ? -3.150 -9.166 6.778 1.00 88.56 102 ASN A C 1
ATOM 845 O O . ASN A 1 102 ? -2.541 -8.869 7.812 1.00 88.56 102 ASN A O 1
ATOM 849 N N . ALA A 1 103 ? -4.308 -8.597 6.442 1.00 86.56 103 ALA A N 1
ATOM 850 C CA . ALA A 1 103 ? -5.071 -7.812 7.402 1.00 86.56 103 ALA A CA 1
ATOM 851 C C . ALA A 1 103 ? -5.375 -8.671 8.642 1.00 86.56 103 ALA A C 1
ATOM 853 O O . ALA A 1 103 ? -5.618 -9.874 8.548 1.00 86.56 103 ALA A O 1
ATOM 854 N N . ARG A 1 104 ? -5.333 -8.065 9.827 1.00 83.56 104 ARG A N 1
ATOM 855 C CA . ARG A 1 104 ? -5.553 -8.782 11.089 1.00 83.56 104 ARG A CA 1
ATOM 856 C C . ARG A 1 104 ? -7.052 -8.932 11.357 1.00 83.56 104 ARG A C 1
ATOM 858 O O . ARG A 1 104 ? -7.707 -7.925 11.615 1.00 83.56 104 ARG A O 1
ATOM 865 N N . TYR A 1 105 ? -7.576 -10.154 11.338 1.00 76.88 105 TYR A N 1
ATOM 866 C CA . TYR A 1 105 ? -8.971 -10.469 11.674 1.00 76.88 105 TYR A CA 1
ATOM 867 C C . TYR A 1 105 ? -9.073 -10.904 13.142 1.00 76.88 105 TYR A C 1
ATOM 869 O O . TYR A 1 105 ? -8.549 -11.958 13.467 1.00 76.88 105 TYR A O 1
ATOM 877 N N . GLU A 1 106 ? -9.717 -10.092 13.994 1.00 71.25 106 GLU A N 1
ATOM 878 C CA . GLU A 1 106 ? -9.985 -10.294 15.443 1.00 71.25 106 GLU A CA 1
ATOM 879 C C . GLU A 1 106 ? -8.849 -10.816 16.373 1.00 71.25 106 GLU A C 1
ATOM 881 O O . GLU A 1 106 ? -7.888 -11.452 15.971 1.00 71.25 106 GLU A O 1
ATOM 886 N N . LYS A 1 107 ? -8.929 -10.479 17.675 1.00 48.72 107 LYS A N 1
ATOM 887 C CA . LYS A 1 107 ? -7.976 -10.809 18.774 1.00 48.72 107 LYS A CA 1
ATOM 888 C C . LYS A 1 107 ? -6.461 -10.704 18.492 1.00 48.72 107 LYS A C 1
ATOM 890 O O . LYS A 1 107 ? -5.669 -11.147 19.319 1.00 48.72 107 LYS A O 1
ATOM 895 N N . ALA A 1 108 ? -6.013 -10.072 17.410 1.00 46.09 108 ALA A N 1
ATOM 896 C CA . ALA A 1 108 ? -4.601 -9.757 17.245 1.00 46.09 108 ALA A CA 1
ATOM 897 C C . ALA A 1 108 ? -4.214 -8.696 18.286 1.00 46.09 108 ALA A C 1
ATOM 899 O O . ALA A 1 108 ? -4.582 -7.530 18.154 1.00 46.09 108 ALA A O 1
ATOM 900 N N . GLU A 1 109 ? -3.542 -9.158 19.340 1.00 46.75 109 GLU A N 1
ATOM 901 C CA . GLU A 1 109 ? -3.146 -8.446 20.557 1.00 46.75 109 GLU A CA 1
ATOM 902 C C . GLU A 1 109 ? -2.921 -6.942 20.348 1.00 46.75 109 GLU A C 1
ATOM 904 O O . GLU A 1 109 ? -1.927 -6.506 19.755 1.00 46.75 109 GLU A O 1
ATOM 909 N N . GLN A 1 110 ? -3.854 -6.148 20.876 1.00 48.69 110 GLN A N 1
ATOM 910 C CA . GLN A 1 110 ? -3.602 -4.744 21.181 1.00 48.69 110 GLN A CA 1
ATOM 911 C C . GLN A 1 110 ? -2.438 -4.677 22.174 1.00 48.69 110 GLN A C 1
ATOM 913 O O . GLN A 1 110 ? -2.339 -5.509 23.074 1.00 48.69 110 GLN A O 1
ATOM 918 N N . GLY A 1 111 ? -1.536 -3.715 21.994 1.00 52.06 111 GLY A N 1
ATOM 919 C CA . GLY A 1 111 ? -0.427 -3.536 22.928 1.00 52.06 111 GLY A CA 1
ATOM 920 C C . GLY A 1 111 ? 0.700 -4.559 22.823 1.00 52.06 111 GLY A C 1
ATOM 921 O O . GLY A 1 111 ? 1.478 -4.688 23.767 1.00 52.06 111 GLY A O 1
ATOM 922 N N . ASN A 1 112 ? 0.862 -5.264 21.691 1.00 63.59 112 ASN A N 1
ATOM 923 C CA . ASN A 1 112 ? 2.065 -6.075 21.503 1.00 63.59 112 ASN A CA 1
ATOM 924 C C . ASN A 1 112 ? 3.300 -5.164 21.634 1.00 63.59 112 ASN A C 1
ATOM 926 O O . ASN A 1 112 ? 3.503 -4.231 20.844 1.00 63.59 112 ASN A O 1
ATOM 930 N N . ILE A 1 113 ? 4.120 -5.425 22.653 1.00 62.78 113 ILE A N 1
ATOM 931 C CA . ILE A 1 113 ? 5.323 -4.642 22.961 1.00 62.78 113 ILE A CA 1
ATOM 932 C C . ILE A 1 113 ? 6.282 -4.581 21.758 1.00 62.78 113 ILE A C 1
ATOM 934 O O . ILE A 1 113 ? 6.997 -3.598 21.585 1.00 62.78 113 ILE A O 1
ATOM 938 N N . TRP A 1 114 ? 6.198 -5.568 20.858 1.00 65.62 114 TRP A N 1
ATOM 939 C CA . TRP A 1 114 ? 7.003 -5.705 19.646 1.00 65.62 114 TRP A CA 1
ATOM 940 C C . TRP A 1 114 ? 6.317 -5.211 18.361 1.00 65.62 114 TRP A C 1
ATOM 942 O O . TRP A 1 114 ? 6.840 -5.424 17.266 1.00 65.62 114 TRP A O 1
ATOM 952 N N . GLN A 1 115 ? 5.149 -4.562 18.438 1.00 72.19 115 GLN A N 1
ATOM 953 C CA . GLN A 1 115 ? 4.563 -3.896 17.272 1.00 72.19 115 GLN A CA 1
ATOM 954 C C . GLN A 1 115 ? 5.231 -2.535 17.047 1.00 72.19 115 GLN A C 1
ATOM 956 O O . GLN A 1 115 ? 4.947 -1.577 17.763 1.00 72.19 115 GLN A O 1
ATOM 961 N N . PHE A 1 116 ? 6.063 -2.438 16.007 1.00 80.94 116 PHE A N 1
ATOM 962 C CA . PHE A 1 116 ? 6.683 -1.179 15.565 1.00 80.94 116 PHE A CA 1
ATOM 963 C C . PHE A 1 116 ? 6.153 -0.668 14.221 1.00 80.94 116 PHE A C 1
ATOM 965 O O . PHE A 1 116 ? 6.620 0.362 13.736 1.00 80.94 116 PHE A O 1
ATOM 972 N N . VAL A 1 117 ? 5.155 -1.346 13.644 1.00 84.06 117 VAL A N 1
ATOM 973 C CA . VAL A 1 117 ? 4.491 -0.939 12.401 1.00 84.06 117 VAL A CA 1
ATOM 974 C C . VAL A 1 117 ? 2.978 -0.809 12.565 1.00 84.06 117 VAL A C 1
ATOM 976 O O . VAL A 1 117 ? 2.361 -1.570 13.315 1.00 84.06 117 VAL A O 1
ATOM 979 N N . THR A 1 118 ? 2.380 0.151 11.861 1.00 87.81 118 THR A N 1
ATOM 980 C CA . THR A 1 118 ? 0.919 0.259 11.722 1.00 87.81 118 THR A CA 1
ATOM 981 C C . THR A 1 118 ? 0.386 -0.948 10.958 1.00 87.81 118 THR A C 1
ATOM 983 O O . THR A 1 118 ? 0.993 -1.364 9.973 1.00 87.81 118 THR A O 1
ATOM 986 N N . ALA A 1 119 ? -0.751 -1.483 11.394 1.00 88.44 119 ALA A N 1
ATOM 987 C CA . ALA A 1 119 ? -1.419 -2.616 10.770 1.00 88.44 119 ALA A CA 1
ATOM 988 C C . ALA A 1 119 ? -2.836 -2.249 10.315 1.00 88.44 119 ALA A C 1
ATOM 990 O O . ALA A 1 119 ? -3.510 -1.418 10.933 1.00 88.44 119 ALA A O 1
ATOM 991 N N . LEU A 1 120 ? -3.295 -2.924 9.263 1.00 91.38 120 LEU A N 1
ATOM 992 C CA . LEU A 1 120 ? -4.705 -2.977 8.888 1.00 91.38 120 LEU A CA 1
ATOM 993 C C . LEU A 1 120 ? -5.378 -4.093 9.689 1.00 91.38 120 LEU A C 1
ATOM 995 O O . LEU A 1 120 ? -4.874 -5.216 9.734 1.00 91.38 120 LEU A O 1
ATOM 999 N N . SER A 1 121 ? -6.507 -3.790 10.323 1.00 90.94 121 SER A N 1
ATOM 1000 C CA . SER A 1 121 ? -7.286 -4.774 11.080 1.00 90.94 121 SER A CA 1
ATOM 1001 C C . SER A 1 121 ? -8.756 -4.735 10.693 1.00 90.94 121 SER A C 1
ATOM 1003 O O . SER A 1 121 ? -9.294 -3.665 10.415 1.00 90.94 121 SER A O 1
ATOM 1005 N N . VAL A 1 122 ? -9.397 -5.897 10.689 1.00 91.12 122 VAL A N 1
ATOM 1006 C CA . VAL A 1 122 ? -10.819 -6.071 10.402 1.00 91.12 122 VAL A CA 1
ATOM 1007 C C . VAL A 1 122 ? -11.488 -6.653 11.644 1.00 91.12 122 VAL A C 1
ATOM 1009 O O . VAL A 1 122 ? -11.043 -7.665 12.190 1.00 91.12 122 VAL A O 1
ATOM 1012 N N . LYS A 1 123 ? -12.553 -6.001 12.115 1.00 89.62 123 LYS A N 1
ATOM 1013 C CA . LYS A 1 123 ? -13.376 -6.462 13.240 1.00 89.62 123 LYS A CA 1
ATOM 1014 C C . LYS A 1 123 ? -14.842 -6.278 12.879 1.00 89.62 123 LYS A C 1
ATOM 1016 O O . LYS A 1 123 ? -15.240 -5.151 12.601 1.00 89.62 123 LYS A O 1
ATOM 1021 N N . ASN A 1 124 ? -15.623 -7.358 12.899 1.00 89.12 124 ASN A N 1
ATOM 1022 C CA . ASN A 1 124 ? -17.043 -7.351 12.520 1.00 89.12 124 ASN A CA 1
ATOM 1023 C C . ASN A 1 124 ? -17.312 -6.678 11.159 1.00 89.12 124 ASN A C 1
ATOM 1025 O O . ASN A 1 124 ? -18.247 -5.899 11.018 1.00 89.12 124 ASN A O 1
ATOM 1029 N N . GLY A 1 125 ? -16.448 -6.920 10.167 1.00 90.06 125 GLY A N 1
ATOM 1030 C CA . GLY A 1 125 ? -16.552 -6.304 8.838 1.00 90.06 125 GLY A CA 1
ATOM 1031 C C . GLY A 1 125 ? -16.086 -4.844 8.753 1.00 90.06 125 GLY A C 1
ATOM 1032 O O . GLY A 1 125 ? -15.909 -4.338 7.647 1.00 90.06 125 GLY A O 1
ATOM 1033 N N . THR A 1 126 ? -15.811 -4.180 9.877 1.00 92.88 126 THR A N 1
ATOM 1034 C CA . THR A 1 126 ? -15.271 -2.815 9.906 1.00 92.88 126 THR A CA 1
ATOM 1035 C C . THR A 1 126 ? -13.745 -2.835 9.841 1.00 92.88 126 THR A C 1
ATOM 1037 O O . THR A 1 126 ? -13.091 -3.640 10.512 1.00 92.88 126 THR A O 1
ATOM 1040 N N . LEU A 1 127 ? -13.169 -1.942 9.034 1.00 94.44 127 LEU A N 1
ATOM 1041 C CA . LEU A 1 127 ? -11.734 -1.837 8.793 1.00 94.44 127 LEU A CA 1
ATOM 1042 C C . LEU A 1 127 ? -11.112 -0.709 9.626 1.00 94.44 127 LEU A C 1
ATOM 1044 O O . LEU A 1 127 ? -11.699 0.354 9.798 1.00 94.44 127 LEU A O 1
ATOM 1048 N N . PHE A 1 128 ? -9.899 -0.933 10.128 1.00 95.00 128 PHE A N 1
ATOM 1049 C CA . PHE A 1 128 ? -9.197 0.031 10.968 1.00 95.00 128 PHE A CA 1
ATOM 1050 C C . PHE A 1 128 ? -7.707 0.098 10.655 1.00 95.00 128 PHE A C 1
ATOM 1052 O O . PHE A 1 128 ? -7.065 -0.928 10.403 1.00 95.00 128 PHE A O 1
ATOM 1059 N N . LEU A 1 129 ? -7.146 1.297 10.795 1.00 94.06 129 LEU A N 1
ATOM 1060 C CA . LEU A 1 129 ? -5.717 1.500 11.020 1.00 94.06 129 LEU A CA 1
ATOM 1061 C C . LEU A 1 129 ? -5.429 1.325 12.509 1.00 94.06 129 LEU A C 1
ATOM 1063 O O . LEU A 1 129 ? -6.169 1.838 13.347 1.00 94.06 129 LEU A O 1
ATOM 1067 N N . THR A 1 130 ? -4.375 0.580 12.841 1.00 91.06 130 THR A N 1
ATOM 1068 C CA . THR A 1 130 ? -4.042 0.256 14.235 1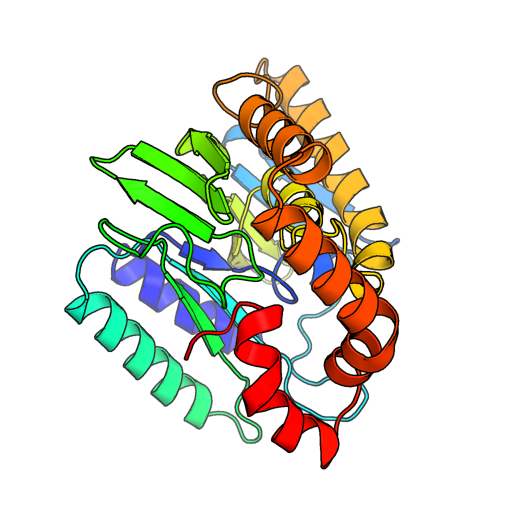.00 91.06 130 THR A CA 1
ATOM 1069 C C . THR A 1 130 ? -2.552 0.335 14.523 1.00 91.06 130 THR A C 1
ATOM 1071 O O . THR A 1 130 ? -1.726 -0.214 13.784 1.00 91.06 130 THR A O 1
ATOM 1074 N N . PHE A 1 131 ? -2.215 0.955 15.650 1.00 89.25 131 PHE A N 1
ATOM 1075 C CA . PHE A 1 131 ? -0.892 0.922 16.253 1.00 89.25 131 PHE A CA 1
ATOM 1076 C C . PHE A 1 131 ? -1.022 1.056 17.768 1.00 89.25 131 PHE A C 1
ATOM 1078 O O . PHE A 1 131 ? -1.405 2.111 18.265 1.00 89.25 131 PHE A O 1
ATOM 1085 N N . ASP A 1 132 ? -0.645 0.005 18.497 1.00 85.94 132 ASP A N 1
ATOM 1086 C CA . ASP A 1 132 ? -0.778 -0.022 19.956 1.00 85.94 132 ASP A CA 1
ATOM 1087 C C . ASP A 1 132 ? -2.245 0.202 20.391 1.00 85.94 132 ASP A C 1
ATOM 1089 O O . ASP A 1 132 ? -3.126 -0.505 19.889 1.00 85.94 132 ASP A O 1
ATOM 1093 N N . SER A 1 133 ? -2.525 1.168 21.272 1.00 85.69 133 SER A N 1
ATOM 1094 C CA . SER A 1 133 ? -3.887 1.579 21.635 1.00 85.69 133 SER A CA 1
ATOM 1095 C C . SER A 1 133 ? -4.571 2.472 20.584 1.00 85.69 133 SER A C 1
ATOM 1097 O O . SER A 1 133 ? -5.795 2.617 20.593 1.00 85.69 133 SER A O 1
ATOM 1099 N N . ILE A 1 134 ? -3.805 3.062 19.658 1.00 90.06 134 ILE A N 1
ATOM 1100 C CA . ILE A 1 134 ? -4.317 4.014 18.669 1.00 90.06 134 ILE A CA 1
ATOM 1101 C C . ILE A 1 134 ? -5.026 3.254 17.559 1.00 90.06 134 ILE A C 1
ATOM 1103 O O . ILE A 1 134 ? -4.461 2.363 16.912 1.00 90.06 134 ILE A O 1
ATOM 1107 N N . ARG A 1 135 ? -6.270 3.652 17.307 1.00 92.25 135 ARG A N 1
ATOM 1108 C CA . ARG A 1 135 ? -7.126 3.041 16.305 1.00 92.25 135 ARG A CA 1
ATOM 1109 C C . ARG A 1 135 ? -8.001 4.089 15.651 1.00 92.25 135 ARG A C 1
ATOM 1111 O O . ARG A 1 135 ? -8.632 4.878 16.341 1.00 92.25 135 ARG A O 1
ATOM 1118 N N . GLU A 1 136 ? -8.086 4.013 14.334 1.00 96.19 136 GLU A N 1
ATOM 1119 C CA . GLU A 1 136 ? -8.989 4.839 13.543 1.00 96.19 136 GLU A CA 1
ATOM 1120 C C . GLU A 1 136 ? -9.755 3.942 12.578 1.00 96.19 136 GLU A C 1
ATOM 1122 O O . GLU A 1 136 ? -9.160 3.108 11.886 1.00 96.19 136 GLU A O 1
ATOM 1127 N N . GLU A 1 137 ? -11.075 4.094 12.562 1.00 96.88 137 GLU A N 1
ATOM 1128 C CA . GLU A 1 137 ? -11.931 3.448 11.575 1.00 96.88 137 GLU A CA 1
ATOM 1129 C C . GLU A 1 137 ? -11.670 4.045 10.195 1.00 96.88 137 GLU A C 1
ATOM 1131 O O . GLU A 1 137 ? -11.589 5.260 10.035 1.00 96.88 137 GLU A O 1
ATOM 1136 N N . ILE A 1 138 ? -11.526 3.185 9.194 1.00 97.38 138 ILE A N 1
ATOM 1137 C CA . ILE A 1 138 ? -11.356 3.597 7.805 1.00 97.38 138 ILE A CA 1
ATOM 1138 C C . ILE A 1 138 ? -12.357 2.848 6.931 1.00 97.38 138 ILE A C 1
ATOM 1140 O O . ILE A 1 138 ? -12.734 1.710 7.213 1.00 97.38 138 ILE A O 1
ATOM 1144 N N . SER A 1 139 ? -12.768 3.462 5.829 1.00 97.12 139 SER A N 1
ATOM 1145 C CA . SER A 1 139 ? -13.677 2.814 4.891 1.00 97.12 139 SER A CA 1
ATOM 1146 C C . SER A 1 139 ? -12.957 1.766 4.036 1.00 97.12 139 SER A C 1
ATOM 1148 O O . SER A 1 139 ? -11.762 1.878 3.733 1.00 97.12 139 SER A O 1
ATOM 1150 N N . TRP A 1 140 ? -13.712 0.780 3.550 1.00 96.19 140 TRP A N 1
ATOM 1151 C CA . TRP A 1 140 ? -13.243 -0.132 2.502 1.00 96.19 140 TRP A CA 1
ATOM 1152 C C . TRP A 1 140 ? -12.925 0.595 1.191 1.00 96.19 140 TRP A C 1
ATOM 1154 O O . TRP A 1 140 ? -12.028 0.175 0.460 1.00 96.19 140 TRP A O 1
ATOM 1164 N N . GLU A 1 141 ? -13.601 1.711 0.925 1.00 96.19 141 GLU A N 1
ATOM 1165 C CA . GLU A 1 141 ? -13.354 2.574 -0.231 1.00 96.19 141 GLU A CA 1
ATOM 1166 C C . GLU A 1 141 ? -11.952 3.202 -0.207 1.00 96.19 141 GLU A C 1
ATOM 1168 O O . GLU A 1 141 ? -11.251 3.218 -1.222 1.00 96.19 141 GLU A O 1
ATOM 1173 N N . SER A 1 142 ? -11.463 3.594 0.973 1.00 95.94 142 SER A N 1
ATOM 1174 C CA . SER A 1 142 ? -10.118 4.162 1.147 1.00 95.94 142 SER A CA 1
ATOM 1175 C C . SER A 1 142 ? -8.982 3.184 0.811 1.00 95.94 142 SER A C 1
ATOM 1177 O O . SER A 1 142 ? -7.870 3.597 0.477 1.00 95.94 142 SER A O 1
ATOM 1179 N N . ILE A 1 143 ? -9.257 1.877 0.852 1.00 94.62 143 ILE A N 1
ATOM 1180 C CA . ILE A 1 143 ? -8.308 0.824 0.473 1.00 94.62 143 ILE A CA 1
ATOM 1181 C C . ILE A 1 143 ? -8.729 0.062 -0.778 1.00 94.62 143 ILE A C 1
ATOM 1183 O O . ILE A 1 143 ? -8.119 -0.970 -1.076 1.00 94.62 143 ILE A O 1
ATOM 1187 N N . ALA A 1 144 ? -9.767 0.495 -1.494 1.00 95.94 144 ALA A N 1
ATOM 1188 C CA . ALA A 1 144 ? -10.235 -0.199 -2.686 1.00 95.94 144 ALA A CA 1
ATOM 1189 C C . ALA A 1 144 ? -9.059 -0.489 -3.640 1.00 95.94 144 ALA A C 1
ATOM 1191 O O . ALA A 1 144 ? -8.140 0.332 -3.744 1.00 95.94 144 ALA A O 1
ATOM 1192 N N . PRO A 1 145 ? -9.022 -1.665 -4.291 1.00 96.69 145 PRO A N 1
ATOM 1193 C CA . PRO A 1 145 ? -7.939 -1.982 -5.209 1.00 96.69 145 PRO A CA 1
ATOM 1194 C C . PRO A 1 145 ? -7.959 -0.998 -6.381 1.00 96.69 145 PRO A C 1
ATOM 1196 O O . PRO A 1 145 ? -9.007 -0.741 -6.977 1.00 96.69 145 PRO A O 1
ATOM 1199 N N . TRP A 1 146 ? -6.792 -0.445 -6.690 1.00 98.00 146 TRP A N 1
ATOM 1200 C CA . TRP A 1 146 ? -6.545 0.317 -7.910 1.00 98.00 146 TRP A CA 1
ATOM 1201 C C . TRP A 1 146 ? -5.706 -0.528 -8.852 1.00 98.00 146 TRP A C 1
ATOM 1203 O O . TRP A 1 146 ? -4.982 -1.412 -8.409 1.00 98.00 146 TRP A O 1
ATOM 1213 N N . GLN A 1 147 ? -5.781 -0.271 -10.146 1.00 97.50 147 GLN A N 1
ATOM 1214 C CA . GLN A 1 147 ? -4.960 -0.947 -11.138 1.00 97.50 147 GLN A CA 1
ATOM 1215 C C . GLN A 1 147 ? -3.839 -0.028 -11.599 1.00 97.50 147 GLN A C 1
ATOM 1217 O O . GLN A 1 147 ? -4.074 1.126 -11.963 1.00 97.50 147 GLN A O 1
ATOM 1222 N N . VAL A 1 148 ? -2.621 -0.555 -11.630 1.00 96.88 148 VAL A N 1
ATOM 1223 C CA . VAL A 1 148 ? -1.548 0.041 -12.420 1.00 96.88 148 VAL A CA 1
ATOM 1224 C C . VAL A 1 148 ? -1.458 -0.701 -13.742 1.00 96.88 148 VAL A C 1
ATOM 1226 O O . VAL A 1 148 ? -1.471 -1.932 -13.771 1.00 96.88 148 VAL A O 1
ATOM 1229 N N . ILE A 1 149 ? -1.398 0.058 -14.832 1.00 96.62 149 ILE A N 1
ATOM 1230 C CA . ILE A 1 149 ? -1.242 -0.459 -16.188 1.00 96.62 149 ILE A CA 1
ATOM 1231 C C . ILE A 1 149 ? 0.099 0.045 -16.707 1.00 96.62 149 ILE A C 1
ATOM 1233 O O . ILE A 1 149 ? 0.327 1.252 -16.783 1.00 96.62 149 ILE A O 1
ATOM 1237 N N . LEU A 1 150 ? 0.987 -0.872 -17.058 1.00 94.19 150 LEU A N 1
ATOM 1238 C CA . LEU A 1 150 ? 2.290 -0.546 -17.619 1.00 94.19 150 LEU A CA 1
ATOM 1239 C C . LEU A 1 150 ? 2.279 -0.705 -19.142 1.00 94.19 150 LEU A C 1
ATOM 1241 O O . LEU A 1 150 ? 1.426 -1.393 -19.720 1.00 94.19 150 LEU A O 1
ATOM 1245 N N . ASP A 1 151 ? 3.260 -0.090 -19.794 1.00 86.44 151 ASP A N 1
ATOM 1246 C CA . ASP A 1 151 ? 3.521 -0.318 -21.212 1.00 86.44 151 ASP A CA 1
ATOM 1247 C C . ASP A 1 151 ? 3.796 -1.811 -21.467 1.00 86.44 151 ASP A C 1
ATOM 1249 O O . ASP A 1 151 ? 4.409 -2.505 -20.655 1.00 86.44 151 ASP A O 1
ATOM 1253 N N . GLY A 1 152 ? 3.267 -2.340 -22.573 1.00 82.75 152 GLY A N 1
ATOM 1254 C CA . GLY A 1 152 ? 3.270 -3.785 -22.847 1.00 82.75 152 GLY A CA 1
ATOM 1255 C C . GLY A 1 152 ? 2.095 -4.562 -22.236 1.00 82.75 152 GLY A C 1
ATOM 1256 O O . GLY A 1 152 ? 2.051 -5.782 -22.353 1.00 82.75 152 GLY A O 1
ATOM 1257 N N . GLY A 1 153 ? 1.120 -3.881 -21.617 1.00 85.25 153 GLY A N 1
ATOM 1258 C CA . GLY A 1 153 ? -0.165 -4.475 -21.215 1.00 85.25 153 GLY A CA 1
ATOM 1259 C C . GLY A 1 153 ? -0.178 -5.139 -19.835 1.00 85.25 153 GLY A C 1
ATOM 1260 O O . GLY A 1 153 ? -1.206 -5.674 -19.418 1.00 85.25 153 GLY A O 1
ATOM 1261 N N . VAL A 1 154 ? 0.931 -5.077 -19.097 1.00 90.62 154 VAL A N 1
ATOM 1262 C CA . VAL A 1 154 ? 1.020 -5.599 -17.729 1.00 90.62 154 VAL A CA 1
ATOM 1263 C C . VAL A 1 154 ? 0.066 -4.821 -16.830 1.00 90.62 154 VAL A C 1
ATOM 1265 O O . VAL A 1 154 ? 0.164 -3.600 -16.732 1.00 90.62 154 VAL A O 1
ATOM 1268 N N . THR A 1 155 ? -0.833 -5.534 -16.156 1.00 94.88 155 THR A N 1
ATOM 1269 C CA . THR A 1 155 ? -1.828 -4.943 -15.257 1.00 94.88 155 THR A CA 1
ATOM 1270 C C . THR A 1 155 ? -1.883 -5.730 -13.956 1.00 94.88 155 THR A C 1
ATOM 1272 O O . THR A 1 155 ? -1.948 -6.957 -13.985 1.00 94.88 155 THR A O 1
ATOM 1275 N N . TYR A 1 156 ? -1.856 -5.038 -12.820 1.00 95.81 156 TYR A N 1
ATOM 1276 C CA . TYR A 1 156 ? -2.009 -5.649 -11.497 1.00 95.81 156 TYR A CA 1
ATOM 1277 C C . TYR A 1 156 ? -2.560 -4.643 -10.483 1.00 95.81 156 TYR A C 1
ATOM 1279 O O . TYR A 1 156 ? -2.601 -3.435 -10.733 1.00 95.81 156 TYR A O 1
ATOM 1287 N N . THR A 1 157 ? -3.023 -5.151 -9.341 1.00 97.31 157 THR A N 1
ATOM 1288 C CA . THR A 1 157 ? -3.662 -4.333 -8.309 1.00 97.31 157 THR A CA 1
ATOM 1289 C C . THR A 1 157 ? -2.638 -3.702 -7.370 1.00 97.31 157 THR A C 1
ATOM 1291 O O . THR A 1 157 ? -1.666 -4.314 -6.938 1.00 97.31 157 THR A O 1
ATOM 1294 N N . VAL A 1 158 ? -2.867 -2.458 -6.998 1.00 97.12 158 VAL A N 1
ATOM 1295 C CA . VAL A 1 158 ? -2.057 -1.676 -6.071 1.00 97.12 158 VAL A CA 1
ATOM 1296 C C . VAL A 1 158 ? -2.991 -0.889 -5.159 1.00 97.12 158 VAL A C 1
ATOM 1298 O O . VAL A 1 158 ? -4.207 -0.829 -5.364 1.00 97.12 158 VAL A O 1
ATOM 1301 N N . ARG A 1 159 ? -2.436 -0.281 -4.114 1.00 95.50 159 ARG A N 1
ATOM 1302 C CA . ARG A 1 159 ? -3.173 0.717 -3.332 1.00 95.50 159 ARG A CA 1
ATOM 1303 C C . ARG A 1 159 ? -3.488 1.940 -4.194 1.00 95.50 159 ARG A C 1
ATOM 1305 O O . ARG A 1 159 ? -2.724 2.269 -5.094 1.00 95.50 159 ARG A O 1
ATOM 1312 N N . ASN A 1 160 ? -4.545 2.673 -3.857 1.00 96.00 160 ASN A N 1
ATOM 1313 C CA . ASN A 1 160 ? -4.716 4.051 -4.324 1.00 96.00 160 ASN A CA 1
ATOM 1314 C C . ASN A 1 160 ? -3.431 4.872 -4.022 1.00 96.00 160 ASN A C 1
ATOM 1316 O O . ASN A 1 160 ? -2.891 4.719 -2.920 1.00 96.00 160 ASN A O 1
ATOM 1320 N N . PRO A 1 161 ? -2.926 5.733 -4.933 1.00 97.25 161 PRO A N 1
ATOM 1321 C CA . PRO A 1 161 ? -1.763 6.590 -4.663 1.00 97.25 161 PRO A CA 1
ATOM 1322 C C . PRO A 1 161 ? -1.865 7.414 -3.374 1.00 97.25 161 PRO A C 1
ATOM 1324 O O . PRO A 1 161 ? -0.866 7.594 -2.680 1.00 97.25 161 PRO A O 1
ATOM 1327 N N . ILE A 1 162 ? -3.069 7.864 -3.012 1.00 97.62 162 ILE A N 1
ATOM 1328 C CA . ILE A 1 162 ? -3.338 8.583 -1.763 1.00 97.62 162 ILE A CA 1
ATOM 1329 C C . ILE A 1 162 ? -3.117 7.665 -0.555 1.00 97.62 162 ILE A C 1
ATOM 1331 O O . ILE A 1 162 ? -2.373 8.025 0.358 1.00 97.62 162 ILE A O 1
ATOM 1335 N N . ALA A 1 163 ? -3.676 6.452 -0.580 1.00 96.31 163 ALA A N 1
ATOM 1336 C CA . ALA A 1 163 ? -3.469 5.451 0.467 1.00 96.31 163 ALA A CA 1
ATOM 1337 C C . ALA A 1 163 ? -1.989 5.063 0.605 1.00 96.31 163 ALA A C 1
ATOM 1339 O O . ALA A 1 163 ? -1.481 4.945 1.718 1.00 96.31 163 ALA A O 1
ATOM 1340 N N . ASP A 1 164 ? -1.276 4.881 -0.511 1.00 95.31 164 ASP A N 1
ATOM 1341 C CA . ASP A 1 164 ? 0.148 4.523 -0.498 1.00 95.31 164 ASP A CA 1
ATOM 1342 C C . ASP A 1 164 ? 1.001 5.670 0.073 1.00 95.31 164 ASP A C 1
ATOM 1344 O O . ASP A 1 164 ? 1.853 5.457 0.938 1.00 95.31 164 ASP A O 1
ATOM 1348 N N . SER A 1 165 ? 0.695 6.909 -0.324 1.00 95.81 165 SER A N 1
ATOM 1349 C CA . SER A 1 165 ? 1.309 8.137 0.192 1.00 95.81 165 SER A CA 1
ATOM 1350 C C . SER A 1 165 ? 1.120 8.278 1.711 1.00 95.81 165 SER A C 1
ATOM 1352 O O . SER A 1 165 ? 2.085 8.570 2.431 1.00 95.81 165 SER A O 1
ATOM 1354 N N . TYR A 1 166 ? -0.083 8.014 2.234 1.00 95.56 166 TYR A N 1
ATOM 1355 C CA . TYR A 1 166 ? -0.309 7.973 3.680 1.00 95.56 166 TYR A CA 1
ATOM 1356 C C . TYR A 1 166 ? 0.396 6.799 4.348 1.00 95.56 166 TYR A C 1
ATOM 1358 O O . TYR A 1 166 ? 1.012 6.997 5.394 1.00 95.56 166 TYR A O 1
ATOM 1366 N N . ALA A 1 167 ? 0.371 5.604 3.754 1.00 93.25 167 ALA A N 1
ATOM 1367 C CA . ALA A 1 167 ? 1.001 4.420 4.327 1.00 93.25 167 ALA A CA 1
ATOM 1368 C C . ALA A 1 167 ? 2.491 4.658 4.606 1.00 93.25 167 ALA A C 1
ATOM 1370 O O . ALA A 1 167 ? 2.966 4.293 5.676 1.00 93.25 167 ALA A O 1
ATOM 1371 N N . TYR A 1 168 ? 3.216 5.346 3.718 1.00 92.00 168 TYR A N 1
ATOM 1372 C CA . TYR A 1 168 ? 4.609 5.743 3.966 1.00 92.00 168 TYR A CA 1
ATOM 1373 C C . TYR A 1 168 ? 4.791 6.683 5.162 1.00 92.00 168 TYR A C 1
ATOM 1375 O O . TYR A 1 168 ? 5.805 6.592 5.856 1.00 92.00 168 TYR A O 1
ATOM 1383 N N . ARG A 1 169 ? 3.817 7.559 5.420 1.00 93.38 169 ARG A N 1
ATOM 1384 C CA . ARG A 1 169 ? 3.840 8.533 6.521 1.00 93.38 169 ARG A CA 1
ATOM 1385 C C . ARG A 1 169 ? 3.438 7.936 7.862 1.00 93.38 169 ARG A C 1
ATOM 1387 O O . ARG A 1 169 ? 3.884 8.437 8.885 1.00 93.38 169 ARG A O 1
ATOM 1394 N N . ILE A 1 170 ? 2.611 6.892 7.860 1.00 92.56 170 ILE A N 1
ATOM 1395 C CA . ILE A 1 170 ? 2.072 6.273 9.083 1.00 92.56 170 ILE A CA 1
ATOM 1396 C C . ILE A 1 170 ? 2.643 4.880 9.363 1.00 92.56 170 ILE A C 1
ATOM 1398 O O . ILE A 1 170 ? 2.267 4.263 10.357 1.00 92.56 170 ILE A O 1
ATOM 1402 N N . ARG A 1 171 ? 3.532 4.352 8.505 1.00 86.69 171 ARG A N 1
ATOM 1403 C CA . ARG A 1 171 ? 4.051 2.974 8.616 1.00 86.69 171 ARG A CA 1
ATOM 1404 C C . ARG A 1 171 ? 4.665 2.688 9.980 1.00 86.69 171 ARG A C 1
ATOM 1406 O O . ARG A 1 171 ? 4.535 1.569 10.455 1.00 86.69 171 ARG A O 1
ATOM 1413 N N . VAL A 1 172 ? 5.352 3.661 10.572 1.00 88.06 172 VAL A N 1
ATOM 1414 C CA . VAL A 1 172 ? 5.979 3.574 11.899 1.00 88.06 172 VAL A CA 1
ATOM 1415 C C . VAL A 1 172 ? 5.592 4.807 12.726 1.00 88.06 172 VAL A C 1
ATOM 1417 O O . VAL A 1 172 ? 5.325 5.861 12.145 1.00 88.06 172 VAL A O 1
ATOM 1420 N N . PRO A 1 173 ? 5.593 4.730 14.069 1.00 86.50 173 PRO A N 1
ATOM 1421 C CA . PRO A 1 173 ? 5.180 5.841 14.935 1.00 86.50 173 PRO A CA 1
ATOM 1422 C C . PRO A 1 173 ? 6.082 7.079 14.837 1.00 86.50 173 PRO A C 1
ATOM 1424 O O . PRO A 1 173 ? 5.650 8.175 15.186 1.00 86.50 173 PRO A O 1
ATOM 1427 N N . SER A 1 174 ? 7.326 6.931 14.363 1.00 87.50 174 SER A N 1
ATOM 1428 C CA . SER A 1 174 ? 8.236 8.049 14.070 1.00 87.50 174 SER A CA 1
ATOM 1429 C C . SER A 1 174 ? 7.905 8.802 12.780 1.00 87.50 174 SER A C 1
ATOM 1431 O O . SER A 1 174 ? 8.600 9.761 12.454 1.00 87.50 174 SER A O 1
ATOM 1433 N N . GLY A 1 175 ? 6.878 8.377 12.043 1.00 89.81 175 GLY A N 1
ATOM 1434 C CA . GLY A 1 175 ? 6.480 8.966 10.772 1.00 89.81 175 GLY A CA 1
ATOM 1435 C C . GLY A 1 175 ? 7.237 8.380 9.579 1.00 89.81 175 GLY A C 1
ATOM 1436 O O . GLY A 1 175 ? 7.602 7.202 9.560 1.00 89.81 175 GLY A O 1
ATOM 1437 N N . THR A 1 176 ? 7.490 9.209 8.567 1.00 90.25 176 THR A N 1
ATOM 1438 C CA . THR A 1 176 ? 8.212 8.798 7.357 1.00 90.25 176 THR A CA 1
ATOM 1439 C C . THR A 1 176 ? 9.635 8.338 7.679 1.00 90.25 176 THR A C 1
ATOM 1441 O O . THR A 1 176 ? 10.414 9.050 8.311 1.00 90.25 176 THR A O 1
ATOM 1444 N N . LYS A 1 177 ? 10.010 7.155 7.182 1.00 87.81 177 LYS A N 1
ATOM 1445 C CA . LYS A 1 177 ? 11.383 6.637 7.285 1.00 87.81 177 LYS A CA 1
ATOM 1446 C C . LYS A 1 177 ? 12.325 7.478 6.404 1.00 87.81 177 LYS A C 1
ATOM 1448 O O . LYS A 1 177 ? 11.967 7.725 5.253 1.00 87.81 177 LYS A O 1
ATOM 1453 N N . PRO A 1 178 ? 13.549 7.830 6.846 1.00 85.25 178 PRO A N 1
ATOM 1454 C CA . PRO A 1 178 ? 14.493 8.634 6.058 1.00 85.25 178 PRO A CA 1
ATOM 1455 C C . PRO A 1 178 ? 14.727 8.099 4.637 1.00 85.25 178 PRO A C 1
ATOM 1457 O O . PRO A 1 178 ? 14.661 8.853 3.670 1.00 85.25 178 PRO A O 1
ATOM 1460 N N . LYS A 1 179 ? 14.887 6.776 4.488 1.00 81.62 179 LYS A N 1
ATOM 1461 C CA . LYS A 1 179 ? 15.068 6.107 3.186 1.00 81.62 179 LYS A CA 1
ATOM 1462 C C . LYS A 1 179 ? 13.885 6.226 2.215 1.00 81.62 179 LYS A C 1
ATOM 1464 O O . LYS A 1 179 ? 14.031 5.946 1.029 1.00 81.62 179 LYS A O 1
ATOM 1469 N N . ASP A 1 180 ? 12.698 6.561 2.716 1.00 86.00 180 ASP A N 1
ATOM 1470 C CA . ASP A 1 180 ? 11.473 6.630 1.919 1.00 86.00 180 ASP A CA 1
ATOM 1471 C C . ASP A 1 180 ? 11.102 8.083 1.555 1.00 86.00 180 ASP A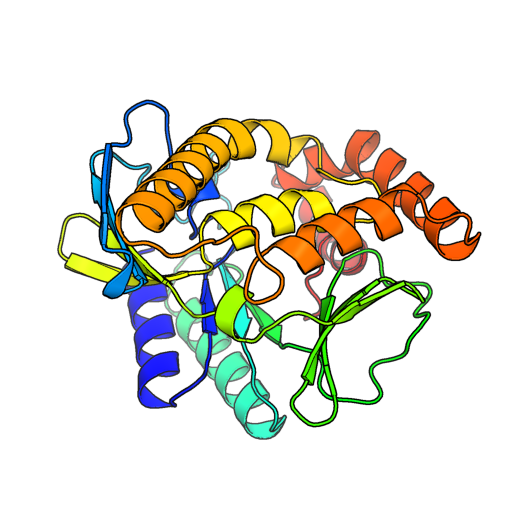 C 1
ATOM 1473 O O . ASP A 1 180 ? 10.242 8.286 0.702 1.00 86.00 180 ASP A O 1
ATOM 1477 N N . VAL A 1 181 ? 11.796 9.093 2.103 1.00 86.75 181 VAL A N 1
ATOM 1478 C CA . VAL A 1 181 ? 11.545 10.523 1.820 1.00 86.75 181 VAL A CA 1
ATOM 1479 C C . VAL A 1 181 ? 11.655 10.835 0.327 1.00 86.75 181 VAL A C 1
ATOM 1481 O O . VAL A 1 181 ? 10.760 11.456 -0.235 1.00 86.75 181 VAL A O 1
ATOM 1484 N N . ALA A 1 182 ? 12.703 10.350 -0.344 1.00 84.75 182 ALA A N 1
ATOM 1485 C CA . ALA A 1 182 ? 12.904 10.603 -1.773 1.00 84.75 182 ALA A CA 1
ATOM 1486 C C . ALA A 1 182 ? 11.795 10.002 -2.656 1.00 84.75 182 ALA A C 1
ATOM 1488 O O . ALA A 1 182 ? 11.504 10.528 -3.728 1.00 84.75 182 ALA A O 1
ATOM 1489 N N . LYS A 1 183 ? 11.155 8.918 -2.199 1.00 83.06 183 LYS A N 1
ATOM 1490 C CA . LYS A 1 183 ? 10.071 8.246 -2.929 1.00 83.06 183 LYS A CA 1
ATOM 1491 C C . LYS A 1 183 ? 8.756 9.014 -2.844 1.00 83.06 183 LYS A C 1
ATOM 1493 O O . LYS A 1 183 ? 7.914 8.886 -3.729 1.00 83.06 183 LYS A O 1
ATOM 1498 N N . LEU A 1 184 ? 8.577 9.804 -1.783 1.00 90.88 184 LEU A N 1
ATOM 1499 C CA . LEU A 1 184 ? 7.356 10.572 -1.576 1.00 90.88 184 LEU A CA 1
ATOM 1500 C C . LEU A 1 184 ? 7.199 11.700 -2.590 1.00 90.88 184 LEU A C 1
ATOM 1502 O O . LEU A 1 184 ? 6.070 12.008 -2.931 1.00 90.88 184 LEU A O 1
ATOM 1506 N N . THR A 1 185 ? 8.281 12.275 -3.118 1.00 92.50 185 THR A N 1
ATOM 1507 C CA . THR A 1 185 ? 8.187 13.425 -4.030 1.00 92.50 185 THR A CA 1
ATOM 1508 C C . THR A 1 185 ? 7.339 13.133 -5.267 1.00 92.50 185 THR A C 1
ATOM 1510 O O . THR A 1 185 ? 6.405 13.873 -5.559 1.00 92.50 185 THR A O 1
ATOM 1513 N N . GLU A 1 186 ? 7.637 12.058 -6.002 1.00 94.69 186 GLU A N 1
ATOM 1514 C CA . GLU A 1 186 ? 6.872 11.729 -7.214 1.00 94.69 186 GLU A CA 1
ATOM 1515 C C . GLU A 1 186 ? 5.511 11.100 -6.876 1.00 94.69 186 GLU A C 1
ATOM 1517 O O . GLU A 1 186 ? 4.521 11.354 -7.561 1.00 94.69 186 GLU A O 1
ATOM 1522 N N . LEU A 1 187 ? 5.429 10.348 -5.773 1.00 96.25 187 LEU A N 1
ATOM 1523 C CA . LEU A 1 187 ? 4.168 9.795 -5.276 1.00 96.25 187 LEU A CA 1
ATOM 1524 C C . LEU A 1 187 ? 3.176 10.888 -4.855 1.00 96.25 187 LEU A C 1
ATOM 1526 O O . LEU A 1 187 ? 1.985 10.769 -5.121 1.00 96.25 187 LEU A O 1
ATOM 1530 N N . ASP A 1 188 ? 3.648 11.959 -4.225 1.00 96.25 188 ASP A N 1
ATOM 1531 C CA . ASP A 1 188 ? 2.811 13.076 -3.796 1.00 96.25 188 ASP A CA 1
ATOM 1532 C C . ASP A 1 188 ? 2.284 13.873 -4.990 1.00 96.25 188 ASP A C 1
ATOM 1534 O O . ASP A 1 188 ? 1.119 14.255 -4.982 1.00 96.25 188 ASP A O 1
ATOM 1538 N N . LYS A 1 189 ? 3.077 14.036 -6.057 1.00 96.56 189 LYS A N 1
ATOM 1539 C CA . LYS A 1 189 ? 2.572 14.619 -7.311 1.00 96.56 189 LYS A CA 1
ATOM 1540 C C . LYS A 1 189 ? 1.441 13.778 -7.901 1.00 96.56 189 LYS A C 1
ATOM 1542 O O . LYS A 1 189 ? 0.409 14.328 -8.273 1.00 96.56 189 LYS A O 1
ATOM 1547 N N . LEU A 1 190 ? 1.614 12.452 -7.961 1.00 97.94 190 LEU A N 1
ATOM 1548 C CA . LEU A 1 190 ? 0.559 11.557 -8.445 1.00 97.94 190 LEU A CA 1
ATOM 1549 C C . LEU A 1 190 ? -0.682 11.609 -7.543 1.00 97.94 190 LEU A C 1
ATOM 1551 O O . LEU A 1 190 ? -1.802 11.668 -8.044 1.00 97.94 190 LEU A O 1
ATOM 1555 N N . ARG A 1 191 ? -0.493 11.609 -6.218 1.00 97.81 191 ARG A N 1
ATOM 1556 C CA . ARG A 1 191 ? -1.571 11.778 -5.235 1.00 97.81 191 ARG A CA 1
ATOM 1557 C C . ARG A 1 191 ? -2.367 13.051 -5.515 1.00 97.81 191 ARG A C 1
ATOM 1559 O O . ARG A 1 191 ? -3.592 12.994 -5.565 1.00 97.81 191 ARG A O 1
ATOM 1566 N N . ASP A 1 192 ? -1.683 14.179 -5.663 1.00 98.19 192 ASP A N 1
ATOM 1567 C CA . ASP A 1 192 ? -2.326 15.482 -5.825 1.00 98.19 192 ASP A CA 1
ATOM 1568 C C . ASP A 1 192 ? -3.105 15.556 -7.144 1.00 98.19 192 ASP A C 1
ATOM 1570 O O . ASP A 1 192 ? -4.224 16.072 -7.166 1.00 98.19 192 ASP A O 1
ATOM 1574 N N . GLU A 1 193 ? -2.582 14.954 -8.213 1.00 98.31 193 GLU A N 1
ATOM 1575 C CA . GLU A 1 193 ? -3.287 14.863 -9.494 1.00 98.31 193 GLU A CA 1
ATOM 1576 C C . GLU A 1 193 ? -4.513 13.934 -9.418 1.00 98.31 193 GLU A C 1
ATOM 1578 O O . GLU A 1 193 ? -5.574 14.284 -9.931 1.00 98.31 193 GLU A O 1
ATOM 1583 N N . VAL A 1 194 ? -4.438 12.806 -8.698 1.00 98.31 194 VAL A N 1
ATOM 1584 C CA . VAL A 1 194 ? -5.612 11.950 -8.429 1.00 98.31 194 VAL A CA 1
ATOM 1585 C C . VAL A 1 194 ? -6.689 12.705 -7.645 1.00 98.31 194 VAL A C 1
ATOM 1587 O O . VAL A 1 194 ? -7.869 12.618 -7.985 1.00 98.31 194 VAL A O 1
ATOM 1590 N N . ILE A 1 195 ? -6.304 13.468 -6.616 1.00 98.38 195 ILE A N 1
ATOM 1591 C CA . ILE A 1 195 ? -7.243 14.291 -5.836 1.00 98.38 195 ILE A CA 1
ATOM 1592 C C . ILE A 1 195 ? -7.901 15.342 -6.734 1.00 98.38 195 ILE A C 1
ATOM 1594 O O . ILE A 1 195 ? -9.117 15.528 -6.677 1.00 98.38 195 ILE A O 1
ATOM 1598 N N . LYS A 1 196 ? -7.110 16.025 -7.565 1.00 98.38 196 LYS A N 1
ATOM 1599 C CA . LYS A 1 196 ? -7.599 17.043 -8.496 1.00 98.38 196 LYS A CA 1
ATOM 1600 C C . LYS A 1 196 ? -8.605 16.459 -9.493 1.00 98.38 196 LYS A C 1
ATOM 1602 O O . LYS A 1 196 ? -9.715 16.978 -9.580 1.00 98.38 196 LYS A O 1
ATOM 1607 N N . GLN A 1 197 ? -8.276 15.356 -10.163 1.00 98.06 197 GLN A N 1
ATOM 1608 C CA . GLN A 1 197 ? -9.189 14.711 -11.117 1.00 98.06 197 GLN A CA 1
ATOM 1609 C C . GLN A 1 197 ? -10.435 14.125 -10.445 1.00 98.06 197 GLN A C 1
ATOM 1611 O O . GLN A 1 197 ? -11.521 14.157 -11.019 1.00 98.06 197 GLN A O 1
ATOM 1616 N N . GLY A 1 198 ? -10.318 13.636 -9.205 1.00 97.81 198 GLY A N 1
ATOM 1617 C CA . GLY A 1 198 ? -11.478 13.243 -8.402 1.00 97.81 198 GLY A CA 1
ATOM 1618 C C . GLY A 1 198 ? -12.478 14.390 -8.248 1.00 97.81 198 GLY A C 1
ATOM 1619 O O . GLY A 1 198 ? -13.666 14.214 -8.526 1.00 97.81 198 GLY A O 1
ATOM 1620 N N . LYS A 1 199 ? -11.994 15.592 -7.907 1.00 97.75 199 LYS A N 1
ATOM 1621 C CA . LYS A 1 199 ? -12.842 16.788 -7.767 1.00 97.75 199 LYS A CA 1
ATOM 1622 C C . LYS A 1 199 ? -13.546 17.168 -9.067 1.00 97.75 199 LYS A C 1
ATOM 1624 O O . LYS A 1 199 ? -14.720 17.530 -9.021 1.00 97.75 199 LYS A O 1
ATOM 1629 N N . GLU A 1 200 ? -12.874 17.047 -10.212 1.00 97.81 200 GLU A N 1
ATOM 1630 C CA . GLU A 1 200 ? -13.459 17.331 -11.535 1.00 97.81 200 GLU A CA 1
ATOM 1631 C C . GLU A 1 200 ? -14.695 16.462 -11.823 1.00 97.81 200 GLU A C 1
ATOM 1633 O O . GLU A 1 200 ? -15.640 16.916 -12.468 1.00 97.81 200 GLU A O 1
ATOM 1638 N N . ILE A 1 201 ? -14.739 15.243 -11.274 1.00 97.25 201 ILE A N 1
ATOM 1639 C CA . ILE A 1 201 ? -15.887 14.332 -11.381 1.00 97.25 201 ILE A CA 1
ATOM 1640 C C . ILE A 1 201 ? -16.731 14.246 -10.100 1.00 97.25 201 ILE A C 1
ATOM 1642 O O . ILE A 1 201 ? -17.507 13.304 -9.944 1.00 97.25 201 ILE A O 1
ATOM 1646 N N . LYS A 1 202 ? -16.621 15.243 -9.211 1.00 97.44 202 LYS A N 1
ATOM 1647 C CA . LYS A 1 202 ? -17.380 15.368 -7.952 1.00 97.44 202 LYS A CA 1
ATOM 1648 C C . LYS A 1 202 ? -17.134 14.245 -6.931 1.00 97.44 202 LYS A C 1
ATOM 1650 O O . LYS A 1 202 ? -18.008 13.959 -6.118 1.00 97.44 202 LYS A O 1
ATOM 1655 N N . ILE A 1 203 ? -15.951 13.636 -6.942 1.00 97.19 203 ILE A N 1
ATOM 1656 C CA . ILE A 1 203 ? -15.492 12.722 -5.889 1.00 97.19 203 ILE A CA 1
ATOM 1657 C C . ILE A 1 203 ? -14.546 13.484 -4.959 1.00 97.19 203 ILE A C 1
ATOM 1659 O O . ILE A 1 203 ? -13.465 13.910 -5.372 1.00 97.19 203 ILE A O 1
ATOM 1663 N N . ASP A 1 204 ? -14.934 13.635 -3.692 1.00 97.56 204 ASP A N 1
ATOM 1664 C CA . ASP A 1 204 ? -14.059 14.201 -2.666 1.00 97.56 204 ASP A CA 1
ATOM 1665 C C . ASP A 1 204 ? -13.285 13.103 -1.932 1.00 97.56 204 ASP A C 1
ATOM 1667 O O . ASP A 1 204 ? -13.732 12.540 -0.931 1.00 97.56 204 ASP A O 1
ATOM 1671 N N . PHE A 1 205 ? -12.074 12.830 -2.416 1.00 97.88 205 PHE A N 1
ATOM 1672 C CA . PHE A 1 205 ? -11.162 11.881 -1.782 1.00 97.88 205 PHE A CA 1
ATOM 1673 C C . PHE A 1 205 ? -10.709 12.297 -0.374 1.00 97.88 205 PHE A C 1
ATOM 1675 O O . PHE A 1 205 ? -10.199 11.461 0.366 1.00 97.88 205 PHE A O 1
ATOM 1682 N N . MET A 1 206 ? -10.883 13.554 0.033 1.00 97.31 206 MET A N 1
ATOM 1683 C CA . MET A 1 206 ? -10.497 14.013 1.371 1.00 97.31 206 MET A CA 1
ATOM 1684 C C . MET A 1 206 ? -11.651 13.973 2.378 1.00 97.31 206 MET A C 1
ATOM 1686 O O . MET A 1 206 ? -11.490 14.491 3.479 1.00 97.31 206 MET A O 1
ATOM 1690 N N . SER A 1 207 ? -12.777 13.353 2.022 1.00 97.75 207 SER A N 1
ATOM 1691 C CA . SER A 1 207 ? -13.943 13.169 2.891 1.00 97.75 207 SER A CA 1
ATOM 1692 C C . SER A 1 207 ? -13.799 11.977 3.855 1.00 97.75 207 SER A C 1
ATOM 1694 O O . SER A 1 207 ? -12.842 11.198 3.777 1.00 97.75 207 SER A O 1
ATOM 1696 N N . GLU A 1 208 ? -14.772 11.827 4.765 1.00 96.50 208 GLU A N 1
ATOM 1697 C CA . GLU A 1 208 ? -14.884 10.690 5.701 1.00 96.50 208 GLU A CA 1
ATOM 1698 C C . GLU A 1 208 ? -14.996 9.337 4.996 1.00 96.50 208 GLU A C 1
ATOM 1700 O O . GLU A 1 208 ? -14.494 8.333 5.495 1.00 96.50 208 GLU A O 1
ATOM 1705 N N . GLU A 1 209 ? -15.604 9.312 3.808 1.00 95.88 209 GLU A N 1
ATOM 1706 C CA . GLU A 1 209 ? -15.741 8.097 3.004 1.00 95.88 209 GLU A CA 1
ATOM 1707 C C . GLU A 1 209 ? -14.389 7.612 2.460 1.00 95.88 209 GLU A C 1
ATOM 1709 O O . GLU A 1 209 ? -14.259 6.448 2.095 1.00 95.88 209 GLU A O 1
ATOM 1714 N N . TYR A 1 210 ? -13.360 8.463 2.427 1.00 96.38 210 TYR A N 1
ATOM 1715 C CA . TYR A 1 210 ? -12.061 8.144 1.836 1.00 96.38 210 TYR A CA 1
ATOM 1716 C C . TYR A 1 210 ? -10.906 8.421 2.810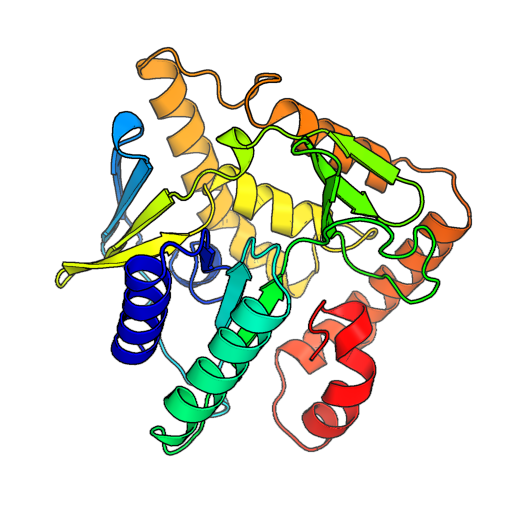 1.00 96.38 210 TYR A C 1
ATOM 1718 O O . TYR A 1 210 ? -10.597 7.584 3.660 1.00 96.38 210 TYR A O 1
ATOM 1726 N N . PHE A 1 211 ? -10.206 9.553 2.674 1.00 98.06 211 PHE A N 1
ATOM 1727 C CA . PHE A 1 211 ? -8.899 9.759 3.309 1.00 98.06 211 PHE A CA 1
ATOM 1728 C C . PHE A 1 211 ? -8.880 10.757 4.477 1.00 98.06 211 PHE A C 1
ATOM 1730 O O . PHE A 1 211 ? -7.813 10.943 5.075 1.00 98.06 211 PHE A O 1
ATOM 1737 N N . ALA A 1 212 ? -10.014 11.347 4.885 1.00 98.00 212 ALA A N 1
ATOM 1738 C CA . ALA A 1 212 ? -10.067 12.112 6.142 1.00 98.00 212 ALA A CA 1
ATOM 1739 C C . ALA A 1 212 ? -9.638 11.275 7.366 1.00 98.00 212 ALA A C 1
ATOM 1741 O O . ALA A 1 212 ? -8.792 11.755 8.135 1.00 98.00 212 ALA A O 1
ATOM 1742 N N . PRO A 1 213 ? -10.100 10.015 7.529 1.00 98.19 213 PRO A N 1
ATOM 1743 C CA . PRO A 1 213 ? -9.703 9.194 8.670 1.00 98.19 213 PRO A CA 1
ATOM 1744 C C . PRO A 1 213 ? -8.203 8.867 8.669 1.00 98.19 213 PRO A C 1
ATOM 1746 O O . PRO A 1 213 ? -7.538 8.953 9.696 1.00 98.19 213 PRO A O 1
ATOM 1749 N N . TRP A 1 214 ? -7.605 8.614 7.501 1.00 97.81 214 TRP A N 1
ATOM 1750 C CA . TRP A 1 214 ? -6.157 8.387 7.381 1.00 97.81 214 TRP A CA 1
ATOM 1751 C C . TRP A 1 214 ? -5.335 9.576 7.893 1.00 97.81 214 TRP A C 1
ATOM 1753 O O . TRP A 1 214 ? -4.332 9.398 8.592 1.00 97.81 214 TRP A O 1
ATOM 1763 N N . LYS A 1 215 ? -5.779 10.800 7.583 1.00 96.94 215 LYS A N 1
ATOM 1764 C CA . LYS A 1 215 ? -5.160 12.032 8.083 1.00 96.94 215 LYS A CA 1
ATOM 1765 C C . LYS A 1 215 ? -5.325 12.170 9.598 1.00 96.94 215 LYS A C 1
ATOM 1767 O O . LYS A 1 215 ? -4.353 12.513 10.273 1.00 96.94 215 LYS A O 1
ATOM 1772 N N . ARG A 1 216 ? -6.514 11.883 10.143 1.00 97.25 216 ARG A N 1
ATOM 1773 C CA . ARG A 1 216 ? -6.741 11.883 11.600 1.00 97.25 216 ARG A CA 1
ATOM 1774 C C . ARG A 1 216 ? -5.852 10.875 12.310 1.00 97.25 216 ARG A C 1
ATOM 1776 O O . ARG A 1 216 ? -5.184 11.248 13.269 1.00 97.25 216 ARG A O 1
ATOM 1783 N N . TYR A 1 217 ? -5.766 9.653 11.796 1.00 97.06 217 TYR A N 1
ATOM 1784 C CA . TYR A 1 217 ? -4.892 8.618 12.339 1.00 97.06 217 TYR A CA 1
ATOM 1785 C C . TYR A 1 217 ? -3.425 9.060 12.360 1.00 97.06 217 TYR A C 1
ATOM 1787 O O . TYR A 1 217 ? -2.740 8.903 13.368 1.00 97.06 217 TYR A O 1
ATOM 1795 N N . GLN A 1 218 ? -2.935 9.680 11.278 1.00 95.69 218 GLN A N 1
ATOM 1796 C CA . GLN A 1 218 ? -1.585 10.251 11.248 1.00 95.69 218 GLN A CA 1
ATOM 1797 C C . GLN A 1 218 ? -1.379 11.283 12.370 1.00 95.69 218 GLN A C 1
ATOM 1799 O O . GLN A 1 218 ? -0.339 11.272 13.031 1.00 95.69 218 GLN A O 1
ATOM 1804 N N . MET A 1 219 ? -2.357 12.167 12.593 1.00 95.38 219 MET A N 1
ATOM 1805 C CA . MET A 1 219 ? -2.301 13.180 13.651 1.00 95.38 219 MET A CA 1
ATOM 1806 C C . MET A 1 219 ? -2.352 12.557 15.051 1.00 95.38 219 MET A C 1
ATOM 1808 O O . MET A 1 219 ? -1.558 12.949 15.902 1.00 95.38 219 MET A O 1
ATOM 1812 N N . GLN A 1 220 ? -3.213 11.563 15.281 1.00 94.56 220 GLN A N 1
ATOM 1813 C CA . GLN A 1 220 ? -3.275 10.807 16.538 1.00 94.56 220 GLN A CA 1
ATOM 1814 C C . GLN A 1 220 ? -1.941 10.105 16.822 1.00 94.56 220 GLN A C 1
ATOM 1816 O O . GLN A 1 220 ? -1.390 10.229 17.914 1.00 94.56 220 GLN A O 1
ATOM 1821 N N . LEU A 1 221 ? -1.371 9.424 15.823 1.00 92.62 221 LEU A N 1
ATOM 1822 C CA . LEU A 1 221 ? -0.105 8.706 15.955 1.00 92.62 221 LEU A CA 1
ATOM 1823 C C . LEU A 1 221 ? 1.066 9.648 16.252 1.00 92.62 221 LEU A C 1
ATOM 1825 O O . LEU A 1 221 ? 1.914 9.318 17.079 1.00 92.62 221 LEU A O 1
ATOM 1829 N N . ALA A 1 222 ? 1.114 10.819 15.610 1.00 91.06 222 ALA A N 1
ATOM 1830 C CA . ALA A 1 222 ? 2.149 11.827 15.844 1.00 91.06 222 ALA A CA 1
ATOM 1831 C C . ALA A 1 222 ? 1.970 12.565 17.183 1.00 91.06 222 ALA A C 1
ATOM 1833 O O . ALA A 1 222 ? 2.955 12.852 17.864 1.00 91.06 222 ALA A O 1
ATOM 1834 N N . GLY A 1 223 ? 0.723 12.848 17.566 1.00 92.00 223 GLY A N 1
ATOM 1835 C CA . GLY A 1 223 ? 0.359 13.612 18.759 1.00 92.00 223 GLY A CA 1
ATOM 1836 C C . GLY A 1 223 ? 0.166 12.785 20.030 1.00 92.00 223 GLY A C 1
ATOM 1837 O O . GLY A 1 223 ? -0.016 13.371 21.092 1.00 92.00 223 GLY A O 1
ATOM 1838 N N . SER A 1 224 ? 0.203 11.450 19.954 1.00 92.81 224 SER A N 1
ATOM 1839 C CA . SER A 1 224 ? -0.071 10.595 21.115 1.00 92.81 224 SER A CA 1
ATOM 1840 C C . SER A 1 224 ? 0.880 10.867 22.283 1.00 92.81 224 SER A C 1
ATOM 1842 O O . SER A 1 224 ? 2.108 10.883 22.120 1.00 92.81 224 SER A O 1
ATOM 1844 N N . SER A 1 225 ? 0.278 11.053 23.461 1.00 92.31 225 SER A N 1
ATOM 1845 C CA . SER A 1 225 ? 0.939 11.187 24.758 1.00 92.31 225 SER A CA 1
ATOM 1846 C C . SER A 1 225 ? 1.161 9.840 25.462 1.00 92.31 225 SER A C 1
ATOM 1848 O O . SER A 1 225 ? 1.745 9.807 26.542 1.00 92.31 225 SER A O 1
ATOM 1850 N N . GLU A 1 226 ? 0.724 8.730 24.863 1.00 91.12 226 GLU A N 1
ATOM 1851 C CA . GLU A 1 226 ? 0.854 7.400 25.452 1.00 91.12 226 GLU A CA 1
ATOM 1852 C C . GLU A 1 226 ? 2.327 6.967 25.532 1.00 91.12 226 GLU A C 1
ATOM 1854 O O . GLU A 1 226 ? 3.064 7.013 24.542 1.00 91.12 226 GLU A O 1
ATOM 1859 N N . ILE A 1 227 ? 2.759 6.520 26.716 1.00 89.81 227 ILE A N 1
ATOM 1860 C CA . ILE A 1 227 ? 4.165 6.191 27.004 1.00 89.81 227 ILE A CA 1
ATOM 1861 C C . ILE A 1 227 ? 4.690 5.100 26.060 1.00 89.81 227 ILE A C 1
ATOM 1863 O O . ILE A 1 227 ? 5.790 5.225 25.520 1.00 89.81 227 ILE A O 1
ATOM 1867 N N . SER A 1 228 ? 3.899 4.052 25.814 1.00 88.12 228 SER A N 1
ATOM 1868 C CA . SER A 1 228 ? 4.248 2.950 24.904 1.00 88.12 228 SER A CA 1
ATOM 1869 C C . SER A 1 228 ? 4.552 3.460 23.489 1.00 88.12 228 SER A C 1
ATOM 1871 O O . SER A 1 228 ? 5.596 3.138 22.910 1.00 88.12 228 SER A O 1
ATOM 1873 N N . VAL A 1 229 ? 3.693 4.332 22.957 1.00 89.62 229 VAL A N 1
ATOM 1874 C CA . VAL A 1 229 ? 3.843 4.950 21.635 1.00 89.62 229 VAL A CA 1
ATOM 1875 C C . VAL A 1 229 ? 5.056 5.877 21.597 1.00 89.62 229 VAL A C 1
ATOM 1877 O O . VAL A 1 229 ? 5.826 5.818 20.637 1.00 89.62 229 VAL A O 1
ATOM 1880 N N . GLN A 1 230 ? 5.287 6.688 22.633 1.00 91.75 230 GLN A N 1
ATOM 1881 C CA . GLN A 1 230 ? 6.455 7.577 22.710 1.00 91.75 230 GLN A CA 1
ATOM 1882 C C . GLN A 1 230 ? 7.784 6.811 22.749 1.00 91.75 230 GLN A C 1
ATOM 1884 O O . GLN A 1 230 ? 8.733 7.173 22.040 1.00 91.75 230 GLN A O 1
ATOM 1889 N N . ILE A 1 231 ? 7.852 5.727 23.527 1.00 90.19 231 ILE A N 1
ATOM 1890 C CA . ILE A 1 231 ? 9.027 4.850 23.583 1.00 90.19 231 ILE A CA 1
ATOM 1891 C C . ILE A 1 231 ? 9.273 4.243 22.200 1.00 90.19 231 ILE A C 1
ATOM 1893 O O . ILE A 1 231 ? 10.362 4.394 21.640 1.00 90.19 231 ILE A O 1
ATOM 1897 N N . LYS A 1 232 ? 8.252 3.632 21.589 1.00 90.25 232 LYS A N 1
ATOM 1898 C CA . LYS A 1 232 ? 8.368 3.022 20.254 1.00 90.25 232 LYS A CA 1
ATOM 1899 C C . LYS A 1 232 ? 8.721 4.048 19.176 1.00 90.25 232 LYS A C 1
ATOM 1901 O O . LYS A 1 232 ? 9.494 3.734 18.269 1.00 90.25 232 LYS A O 1
ATOM 1906 N N . ARG A 1 233 ? 8.227 5.285 19.276 1.00 90.88 233 ARG A N 1
ATOM 1907 C CA . ARG A 1 233 ? 8.601 6.413 18.405 1.00 90.88 233 ARG A CA 1
ATOM 1908 C C . ARG A 1 233 ? 10.087 6.740 18.519 1.00 90.88 233 ARG A C 1
ATOM 1910 O O . ARG A 1 233 ? 10.758 6.891 17.501 1.00 90.88 233 ARG A O 1
ATOM 1917 N N . THR A 1 234 ? 10.609 6.812 19.738 1.00 90.19 234 THR A N 1
ATOM 1918 C CA . THR A 1 234 ? 12.034 7.071 19.986 1.00 90.19 234 THR A CA 1
ATOM 1919 C C . THR A 1 234 ? 12.901 5.941 19.441 1.00 90.19 234 THR A C 1
ATOM 1921 O O . THR A 1 234 ? 13.834 6.200 18.681 1.00 90.19 234 THR A O 1
ATOM 1924 N N . ILE A 1 235 ? 12.547 4.687 19.740 1.00 89.75 235 ILE A N 1
ATOM 1925 C CA . ILE A 1 235 ? 13.272 3.508 19.249 1.00 89.75 235 ILE A CA 1
ATOM 1926 C C . ILE A 1 235 ? 13.278 3.482 17.718 1.00 89.75 235 ILE A C 1
ATOM 1928 O O . ILE A 1 235 ? 14.335 3.350 17.107 1.00 89.75 235 ILE A O 1
ATOM 1932 N N . THR A 1 236 ? 12.117 3.646 17.079 1.00 88.31 236 THR A N 1
ATOM 1933 C CA . THR A 1 236 ? 12.020 3.633 15.608 1.00 88.31 236 THR A CA 1
ATOM 1934 C C . THR A 1 236 ? 12.795 4.782 14.976 1.00 88.31 236 THR A C 1
ATOM 1936 O O . THR A 1 236 ? 13.478 4.560 13.977 1.00 88.31 236 THR A O 1
ATOM 1939 N N . LYS A 1 237 ? 12.773 5.979 15.576 1.00 88.62 237 LYS A N 1
ATOM 1940 C CA . LYS A 1 237 ? 13.583 7.115 15.123 1.00 88.62 237 LYS A CA 1
ATOM 1941 C C . LYS A 1 237 ? 15.077 6.787 15.162 1.00 88.62 237 LYS A C 1
ATOM 1943 O O . LYS A 1 237 ? 15.733 6.930 14.134 1.00 88.62 237 LYS A O 1
ATOM 1948 N N . ILE A 1 238 ? 15.586 6.304 16.300 1.00 86.81 238 ILE A N 1
ATOM 1949 C CA . ILE A 1 238 ? 17.004 5.938 16.474 1.00 86.81 238 ILE A CA 1
ATOM 1950 C C . ILE A 1 238 ? 17.392 4.824 15.504 1.00 86.81 238 ILE A C 1
ATOM 1952 O O . ILE A 1 238 ? 18.417 4.918 14.831 1.00 86.81 238 ILE A O 1
ATOM 1956 N N . TYR A 1 239 ? 16.569 3.781 15.394 1.00 86.25 239 TYR A N 1
ATOM 1957 C CA . TYR A 1 239 ? 16.827 2.660 14.498 1.00 86.25 239 TYR A CA 1
ATOM 1958 C C . TYR A 1 239 ? 16.985 3.139 13.053 1.00 86.25 239 TYR A C 1
ATOM 1960 O O . TYR A 1 239 ? 17.997 2.852 12.417 1.00 86.25 239 TYR A O 1
ATOM 1968 N N . TRP A 1 240 ? 16.028 3.916 12.535 1.00 84.19 240 TRP A N 1
ATOM 1969 C CA . TRP A 1 240 ? 16.056 4.364 11.142 1.00 84.19 240 TRP A CA 1
ATOM 1970 C C . TRP A 1 240 ? 17.141 5.410 10.851 1.00 84.19 240 TRP A C 1
ATOM 1972 O O . TRP A 1 240 ? 17.618 5.462 9.712 1.00 84.19 240 TRP A O 1
ATOM 1982 N N . SER A 1 241 ? 17.553 6.202 11.847 1.00 82.19 241 SER A N 1
ATOM 1983 C CA . SER A 1 241 ? 18.634 7.188 11.708 1.00 82.19 241 SER A CA 1
ATOM 1984 C C . SER A 1 241 ? 20.042 6.612 11.868 1.00 82.19 241 SER A C 1
ATOM 1986 O O . SER A 1 241 ? 20.992 7.269 11.462 1.00 82.19 241 SER A O 1
ATOM 1988 N N . THR A 1 242 ? 20.196 5.428 12.469 1.00 81.62 242 THR A N 1
ATOM 1989 C CA . THR A 1 242 ? 21.511 4.808 12.720 1.00 81.62 242 THR A CA 1
ATOM 1990 C C . THR A 1 242 ? 21.792 3.677 11.735 1.00 81.62 242 THR A C 1
ATOM 1992 O O . THR A 1 242 ? 22.590 3.834 10.816 1.00 81.62 242 THR A O 1
ATOM 1995 N N . ILE A 1 243 ? 21.108 2.542 11.890 1.00 79.50 243 ILE A N 1
ATOM 1996 C CA . ILE A 1 243 ? 21.407 1.300 11.165 1.00 79.50 243 ILE A CA 1
ATOM 1997 C C . ILE A 1 243 ? 20.321 0.915 10.159 1.00 79.50 243 ILE A C 1
ATOM 1999 O O . ILE A 1 243 ? 20.619 0.289 9.148 1.00 79.50 243 ILE A O 1
ATOM 2003 N N . GLY A 1 244 ? 19.066 1.312 10.374 1.00 74.88 244 GLY A N 1
ATOM 2004 C CA . GLY A 1 244 ? 17.928 0.860 9.571 1.00 74.88 244 GLY A CA 1
ATOM 2005 C C . GLY A 1 244 ? 18.017 1.272 8.101 1.00 74.88 244 GLY A C 1
ATOM 2006 O O . GLY A 1 244 ? 17.670 0.489 7.220 1.00 74.88 244 GLY A O 1
ATOM 2007 N N . THR A 1 245 ? 18.523 2.475 7.812 1.00 73.44 245 THR A N 1
ATOM 2008 C CA . THR A 1 245 ? 18.724 2.931 6.424 1.00 73.44 245 THR A CA 1
ATOM 2009 C C . THR A 1 245 ? 19.836 2.146 5.728 1.00 73.44 245 THR A C 1
ATOM 2011 O O . THR A 1 245 ? 19.654 1.730 4.587 1.00 73.44 245 THR A O 1
ATOM 2014 N N . ALA A 1 246 ? 20.951 1.894 6.420 1.00 70.12 246 ALA A N 1
ATOM 2015 C CA . ALA A 1 246 ? 22.056 1.103 5.887 1.00 70.12 246 ALA A CA 1
ATOM 2016 C C . ALA A 1 246 ? 21.642 -0.358 5.655 1.00 70.12 246 ALA A C 1
ATOM 2018 O O . ALA A 1 246 ? 21.894 -0.895 4.585 1.00 70.12 246 ALA A O 1
ATOM 2019 N N . LEU A 1 247 ? 20.923 -0.974 6.599 1.00 69.00 247 LEU A N 1
ATOM 2020 C CA . LEU A 1 247 ? 20.416 -2.345 6.469 1.00 69.00 247 LEU A CA 1
ATOM 2021 C C . LEU A 1 247 ? 19.389 -2.498 5.342 1.00 69.00 247 LEU A C 1
ATOM 2023 O O . LEU A 1 247 ? 19.382 -3.507 4.650 1.00 69.00 247 LEU A O 1
ATOM 2027 N N . ALA A 1 248 ? 18.536 -1.496 5.122 1.00 67.00 24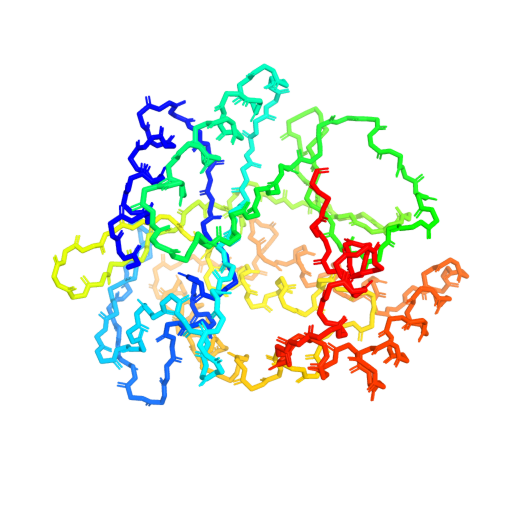8 ALA A N 1
ATOM 2028 C CA . ALA A 1 248 ? 17.574 -1.528 4.022 1.00 67.00 248 ALA A CA 1
ATOM 2029 C C . ALA A 1 248 ? 18.223 -1.364 2.633 1.00 67.00 248 ALA A C 1
ATOM 2031 O O . ALA A 1 248 ? 17.566 -1.638 1.625 1.00 67.00 248 ALA A O 1
ATOM 2032 N N . HIS A 1 249 ? 19.468 -0.880 2.572 1.00 63.97 249 HIS A N 1
ATOM 2033 C CA . HIS A 1 249 ? 20.199 -0.612 1.332 1.00 63.97 249 HIS A CA 1
ATOM 2034 C C . HIS A 1 249 ? 21.438 -1.500 1.121 1.00 63.97 249 HIS A C 1
ATOM 2036 O O . HIS A 1 249 ? 21.962 -1.503 0.012 1.00 63.97 249 HIS A O 1
ATOM 2042 N N . GLY A 1 250 ? 21.918 -2.222 2.139 1.00 51.28 250 GLY A N 1
ATOM 2043 C CA . GLY A 1 250 ? 23.169 -2.981 2.090 1.00 51.28 250 GLY A CA 1
ATOM 2044 C C . GLY A 1 250 ? 22.975 -4.497 2.035 1.00 51.28 250 GLY A C 1
ATOM 2045 O O . GLY A 1 250 ? 22.371 -5.080 2.934 1.00 51.28 250 GLY A O 1
ATOM 2046 N N . GLY A 1 251 ? 23.543 -5.144 1.016 1.00 48.72 251 GLY A N 1
ATOM 2047 C CA . GLY A 1 251 ? 23.793 -6.586 0.977 1.00 48.72 251 GLY A CA 1
ATOM 2048 C C . GLY A 1 251 ? 25.058 -7.000 1.749 1.00 48.72 251 GLY A C 1
ATOM 2049 O O . GLY A 1 251 ? 26.024 -6.244 1.840 1.00 48.72 251 GLY A O 1
ATOM 2050 N N . GLY A 1 252 ? 25.057 -8.213 2.324 1.00 48.16 252 GLY A N 1
ATOM 2051 C CA . GLY A 1 252 ? 26.203 -8.816 3.030 1.00 48.16 252 GLY A CA 1
ATOM 2052 C C . GLY A 1 252 ? 25.840 -9.520 4.349 1.00 48.16 252 GLY A C 1
ATOM 2053 O O . GLY A 1 252 ? 24.665 -9.677 4.676 1.00 48.16 252 GLY A O 1
ATOM 2054 N N . LEU A 1 253 ? 26.853 -9.922 5.136 1.00 44.12 253 LEU A N 1
ATOM 2055 C CA . LEU A 1 253 ? 26.720 -10.658 6.415 1.00 44.12 253 LEU A CA 1
ATOM 2056 C C . LEU A 1 253 ? 25.797 -9.954 7.440 1.00 44.12 253 LEU A C 1
ATOM 2058 O O . LEU A 1 253 ? 25.114 -10.603 8.231 1.00 44.12 253 LEU A O 1
ATOM 2062 N N . LEU A 1 254 ? 25.737 -8.618 7.386 1.00 44.72 254 LEU A N 1
ATOM 2063 C CA . LEU A 1 254 ? 24.843 -7.784 8.197 1.00 44.72 254 LEU A CA 1
ATOM 2064 C C . LEU A 1 254 ? 23.366 -7.915 7.795 1.00 44.72 254 LEU A C 1
ATOM 2066 O O . LEU A 1 254 ? 22.505 -7.791 8.659 1.00 44.72 254 LEU A O 1
ATOM 2070 N N . GLY A 1 255 ? 23.061 -8.224 6.531 1.00 44.00 255 GLY A N 1
ATOM 2071 C CA . GLY A 1 255 ? 21.700 -8.492 6.055 1.00 44.00 255 GLY A CA 1
ATOM 2072 C C . GLY A 1 255 ? 21.113 -9.788 6.627 1.00 44.00 255 GLY A C 1
ATOM 2073 O O . GLY A 1 255 ? 19.931 -9.833 6.952 1.00 44.00 255 GLY A O 1
ATOM 2074 N N . ILE A 1 256 ? 21.954 -10.805 6.850 1.00 46.06 256 ILE A N 1
ATOM 2075 C CA . ILE A 1 256 ? 21.561 -12.108 7.421 1.00 46.06 256 ILE A CA 1
ATOM 2076 C C . ILE A 1 256 ? 21.276 -11.990 8.929 1.00 46.06 256 ILE A C 1
ATOM 2078 O O . ILE A 1 256 ? 20.305 -12.549 9.435 1.00 46.06 256 ILE A O 1
ATOM 2082 N N . ILE A 1 257 ? 22.088 -11.219 9.663 1.00 42.53 257 ILE A N 1
ATOM 2083 C CA . ILE A 1 257 ? 21.843 -10.922 11.087 1.00 42.53 257 ILE A CA 1
ATOM 2084 C C . ILE A 1 257 ? 20.638 -9.976 11.237 1.00 42.53 257 ILE A C 1
ATOM 2086 O O . ILE A 1 257 ? 19.837 -10.117 12.166 1.00 42.53 257 ILE A O 1
ATOM 2090 N N . ALA A 1 258 ? 20.461 -9.047 10.292 1.00 46.16 258 ALA A N 1
ATOM 2091 C CA . ALA A 1 258 ? 19.328 -8.137 10.258 1.00 46.16 258 ALA A CA 1
ATOM 2092 C C . ALA A 1 258 ? 18.004 -8.833 9.950 1.00 46.16 258 ALA A C 1
ATOM 2094 O O . ALA A 1 258 ? 17.002 -8.383 10.483 1.00 46.16 258 ALA A O 1
ATOM 2095 N N . GLU A 1 259 ? 17.951 -9.926 9.188 1.00 43.84 259 GLU A N 1
ATOM 2096 C CA . GLU A 1 259 ? 16.688 -10.626 8.898 1.00 43.84 259 GLU A CA 1
ATOM 2097 C C . GLU A 1 259 ? 15.948 -11.047 10.187 1.00 43.84 259 GLU A C 1
ATOM 2099 O O . GLU A 1 259 ? 14.730 -10.905 10.283 1.00 43.84 259 GLU A O 1
ATOM 2104 N N . LYS A 1 260 ? 16.678 -11.435 11.245 1.00 42.00 260 LYS A N 1
ATOM 2105 C CA . LYS A 1 260 ? 16.088 -11.796 12.550 1.00 42.00 260 LYS A CA 1
ATOM 2106 C C . LYS A 1 260 ? 15.636 -10.599 13.402 1.00 42.00 260 LYS A C 1
ATOM 2108 O O . LYS A 1 260 ? 14.668 -10.733 14.145 1.00 42.00 260 LYS A O 1
ATOM 2113 N N . LEU A 1 261 ? 16.294 -9.438 13.302 1.00 43.50 261 LEU A N 1
ATOM 2114 C CA . LEU A 1 261 ? 15.972 -8.227 14.089 1.00 43.50 261 LEU A CA 1
ATOM 2115 C C . LEU A 1 261 ? 15.034 -7.247 13.348 1.00 43.50 261 LEU A C 1
ATOM 2117 O O . LEU A 1 261 ? 14.234 -6.546 13.962 1.00 43.50 261 LEU A O 1
ATOM 2121 N N . SER A 1 262 ? 15.114 -7.206 12.018 1.00 50.09 262 SER A N 1
ATOM 2122 C CA . SER A 1 262 ? 14.413 -6.292 11.104 1.00 50.09 262 SER A CA 1
ATOM 2123 C C . SER A 1 262 ? 12.918 -6.574 11.025 1.00 50.09 262 SER A C 1
ATOM 2125 O O . SER A 1 262 ? 12.127 -5.637 10.911 1.00 50.09 262 SER A O 1
ATOM 2127 N N . ASN A 1 263 ? 12.509 -7.840 11.135 1.00 52.91 263 ASN A N 1
ATOM 2128 C CA . ASN A 1 263 ? 11.123 -8.271 10.934 1.00 52.91 263 ASN A CA 1
ATOM 2129 C C . ASN A 1 263 ? 10.114 -7.541 11.840 1.00 52.91 263 ASN A C 1
ATOM 2131 O O . ASN A 1 263 ? 9.000 -7.229 11.416 1.00 52.91 263 ASN A O 1
ATOM 2135 N N . GLN A 1 264 ? 10.525 -7.157 13.053 1.00 55.91 264 GLN A N 1
ATOM 2136 C CA . GLN A 1 264 ? 9.680 -6.398 13.981 1.00 55.91 264 GLN A CA 1
ATOM 2137 C C . GLN A 1 264 ? 9.564 -4.904 13.619 1.00 55.91 264 GLN A C 1
ATOM 2139 O O . GLN A 1 264 ? 8.497 -4.316 13.788 1.00 55.91 264 GLN A O 1
ATOM 2144 N N . PHE A 1 265 ? 10.623 -4.297 13.066 1.00 51.78 265 PHE A N 1
ATOM 2145 C CA . PHE A 1 265 ? 10.700 -2.868 12.703 1.00 51.78 265 PHE A CA 1
ATOM 2146 C C . PHE A 1 265 ? 10.277 -2.558 11.259 1.00 51.78 265 PHE A C 1
ATOM 2148 O O . PHE A 1 265 ? 10.049 -1.397 10.885 1.00 51.78 265 PHE A O 1
ATOM 2155 N N . THR A 1 266 ? 10.191 -3.586 10.418 1.00 52.38 266 THR A N 1
ATOM 2156 C CA . THR A 1 266 ? 9.865 -3.462 8.993 1.00 52.38 266 THR A CA 1
ATOM 2157 C C . THR A 1 266 ? 8.486 -4.001 8.639 1.00 52.38 266 THR A C 1
ATOM 2159 O O . THR A 1 266 ? 7.922 -3.526 7.650 1.00 52.38 266 THR A O 1
ATOM 2162 N N . GLY A 1 267 ? 7.895 -4.851 9.486 1.00 47.88 267 GLY A N 1
ATOM 2163 C CA . GLY A 1 267 ? 6.539 -5.382 9.323 1.00 47.88 267 GLY A CA 1
ATOM 2164 C C . GLY A 1 267 ? 6.467 -6.743 8.632 1.00 47.88 267 GLY A C 1
ATOM 2165 O O . GLY A 1 267 ? 5.375 -7.272 8.470 1.00 47.88 267 GLY A O 1
ATOM 2166 N N . SER A 1 268 ? 7.601 -7.343 8.273 1.00 37.19 268 SER A N 1
ATOM 2167 C CA . SER A 1 268 ? 7.668 -8.704 7.741 1.00 37.19 268 SER A CA 1
ATOM 2168 C C . SER A 1 268 ? 7.599 -9.732 8.875 1.00 37.19 268 SER A C 1
ATOM 2170 O O . SER A 1 268 ? 8.617 -10.247 9.326 1.00 37.19 268 SER A O 1
ATOM 2172 N N . ARG A 1 269 ? 6.398 -10.064 9.365 1.00 35.19 269 ARG A N 1
ATOM 2173 C CA . ARG A 1 269 ? 6.217 -11.348 10.067 1.00 35.19 269 ARG A CA 1
ATOM 2174 C C . ARG A 1 269 ? 6.113 -12.444 9.002 1.00 35.19 269 ARG A C 1
ATOM 2176 O O . ARG A 1 269 ? 5.107 -12.503 8.299 1.00 35.19 269 ARG A O 1
ATOM 2183 N N . GLN A 1 270 ? 7.161 -13.261 8.864 1.00 34.06 270 GLN A N 1
ATOM 2184 C CA . GLN A 1 270 ? 7.058 -14.569 8.201 1.00 34.06 270 GLN A CA 1
ATOM 2185 C C . GLN A 1 270 ? 6.101 -15.470 8.987 1.00 34.06 270 GLN A C 1
ATOM 2187 O O . GLN A 1 270 ? 6.162 -15.426 10.236 1.00 34.06 270 GLN A O 1
#

pLDDT: mean 85.93, std 15.21, range [34.06, 98.44]

Secondary structure (DSSP, 8-state):
-HHHHHHHHHHHHHTT-EEEEEGGGSHHHH--TT-EEEEETTTTEEEEESPPP--SB-TTSPBPPEEEEEE---HHHHHHHHHHHHHHHTTSSSPPPEEEEE-EES---TT-TT--S-EEEEETTEEEEEETTEEEEE-TGGG--EEEE-TTS-EEEE--HHHHHHHHHHSSTT-S-GGGHHHHHHHHHHHHHHHHHHHHTT--TTSTTTTHHHHHHHHHHHH---HHHHHHHHHHHHHIIIIIHHHHH--SHHHHHHHHHHHHHH----

Sequence (270 aa):
MVDLIIQLSRYLNEHQINHRFVGGVSWSGLLNKQTTYNIDIKKRSIRLHKYNQLVLTRTDGSPKDIDIIVFIEKESDYQKLKLFALNLRKNYPQPPIISIENARYEKAEQGNIWQFVTALSVKNGTLFLTFDSIREEISWESIAPWQVILDGGVTYTVRNPIADSYAYRIRVPSGTKPKDVAKLTELDKLRDEVIKQGKEIKIDFMSEEYFAPWKRYQMQLAGSSEISVQIKRTITKIYWSTIGTALAHGGGLLGIIAEKLSNQFTGSRQ

Radius of gyration: 18.08 Å; chains: 1; bounding box: 44×40×50 Å